Protein AF-A0A958NPP2-F1 (afdb_monomer_lite)

Structure (mmCIF, N/CA/C/O backbone):
data_AF-A0A958NPP2-F1
#
_entry.id   AF-A0A958NPP2-F1
#
loop_
_atom_site.group_PDB
_atom_site.id
_atom_site.type_symbol
_atom_site.label_atom_id
_atom_site.label_alt_id
_atom_site.label_comp_id
_atom_site.label_asym_id
_atom_site.label_entity_id
_atom_site.label_seq_id
_atom_site.pdbx_PDB_ins_code
_atom_site.Cartn_x
_atom_site.Cartn_y
_atom_site.Cartn_z
_atom_site.occupancy
_atom_site.B_iso_or_equiv
_atom_site.auth_seq_id
_atom_site.auth_comp_id
_atom_site.auth_asym_id
_atom_site.auth_atom_id
_atom_site.pdbx_PDB_model_num
ATOM 1 N N . MET A 1 1 ? -13.687 39.403 5.066 1.00 56.94 1 MET A N 1
ATOM 2 C CA . MET A 1 1 ? -12.711 38.494 5.716 1.00 56.94 1 MET A CA 1
ATOM 3 C C . MET A 1 1 ? -13.210 37.078 5.506 1.00 56.94 1 MET A C 1
ATOM 5 O O . MET A 1 1 ? -14.395 36.868 5.732 1.00 56.94 1 MET A O 1
ATOM 9 N N . SER A 1 2 ? -12.389 36.143 5.019 1.00 76.56 2 SER A N 1
ATOM 10 C CA . SER A 1 2 ? -12.868 34.765 4.857 1.00 76.56 2 SER A CA 1
ATOM 11 C C . SER A 1 2 ? -13.078 34.116 6.234 1.00 76.56 2 SER A C 1
ATOM 13 O O . SER A 1 2 ? -12.419 34.493 7.207 1.00 76.56 2 SER A O 1
ATOM 15 N N . ASN A 1 3 ? -13.966 33.121 6.331 1.00 78.44 3 ASN A N 1
ATOM 16 C CA . ASN A 1 3 ? -14.135 32.344 7.570 1.00 78.44 3 ASN A CA 1
ATOM 17 C C . ASN A 1 3 ? -12.809 31.698 8.012 1.00 78.44 3 AS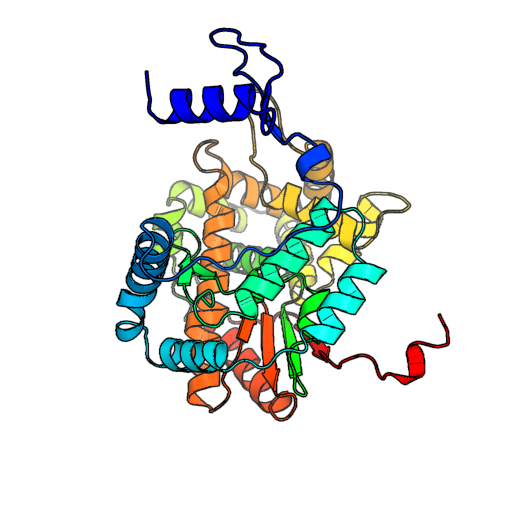N A C 1
ATOM 19 O O . ASN A 1 3 ? -12.547 31.565 9.203 1.00 78.44 3 ASN A O 1
ATOM 23 N N . ILE A 1 4 ? -11.943 31.341 7.058 1.00 82.56 4 ILE A N 1
ATOM 24 C CA . ILE A 1 4 ? -10.619 30.769 7.329 1.00 82.56 4 ILE A CA 1
ATOM 25 C C . ILE A 1 4 ? -9.723 31.795 8.034 1.00 82.56 4 ILE A C 1
ATOM 27 O O . ILE A 1 4 ? -9.106 31.460 9.042 1.00 82.56 4 ILE A O 1
ATOM 31 N N . ASP A 1 5 ? -9.710 33.050 7.578 1.00 83.56 5 ASP A N 1
ATOM 32 C CA . ASP A 1 5 ? -8.918 34.112 8.215 1.00 83.56 5 ASP A CA 1
ATOM 33 C C . ASP A 1 5 ? -9.375 34.377 9.652 1.00 83.56 5 ASP A C 1
ATOM 35 O O . ASP A 1 5 ? -8.554 34.650 10.524 1.00 83.56 5 ASP A O 1
ATOM 39 N N . GLN A 1 6 ? -10.685 34.290 9.913 1.00 88.44 6 GLN A N 1
ATOM 40 C CA . GLN A 1 6 ? -11.232 34.414 11.266 1.00 88.44 6 GLN A CA 1
ATOM 41 C C . GLN A 1 6 ? -10.736 33.289 12.179 1.00 88.44 6 GLN A C 1
ATOM 43 O O . GLN A 1 6 ? -10.284 33.570 13.289 1.00 88.44 6 GLN A O 1
ATOM 48 N N . TYR A 1 7 ? -10.765 32.037 11.711 1.00 90.00 7 TYR A N 1
ATOM 49 C CA . TYR A 1 7 ? -10.253 30.905 12.484 1.00 90.00 7 TYR A CA 1
ATOM 50 C C . TYR A 1 7 ? -8.747 30.996 12.720 1.00 90.00 7 TYR A C 1
ATOM 52 O O . TYR A 1 7 ? -8.309 30.776 13.844 1.00 90.00 7 TYR A O 1
ATOM 60 N N . ILE A 1 8 ? -7.957 31.361 11.706 1.00 89.38 8 ILE A N 1
ATOM 61 C CA . ILE A 1 8 ? -6.504 31.524 11.857 1.00 89.38 8 ILE A CA 1
ATOM 62 C C . ILE A 1 8 ? -6.201 32.598 12.903 1.00 89.38 8 ILE A C 1
ATOM 64 O O . ILE A 1 8 ? -5.478 32.317 13.854 1.00 89.38 8 ILE A O 1
ATOM 68 N N . LYS A 1 9 ? -6.824 33.779 12.797 1.00 89.56 9 LYS A N 1
ATOM 69 C CA . LYS A 1 9 ? -6.650 34.859 13.781 1.00 89.56 9 LYS A CA 1
ATOM 70 C C . LYS A 1 9 ? -7.055 34.431 15.188 1.00 89.56 9 LYS A C 1
ATOM 72 O O . LYS A 1 9 ? -6.385 34.788 16.152 1.00 89.56 9 LYS A O 1
ATOM 77 N N . TYR A 1 10 ? -8.146 33.675 15.321 1.00 93.56 10 TYR A N 1
ATOM 78 C CA . TYR A 1 10 ? -8.567 33.136 16.611 1.00 93.56 10 TYR A CA 1
ATOM 79 C C . TYR A 1 10 ? -7.519 32.172 17.181 1.00 93.56 10 TYR A C 1
ATOM 81 O O . TYR A 1 10 ? -7.116 32.339 18.327 1.00 93.56 10 TYR A O 1
ATOM 89 N N . LEU A 1 11 ? -7.038 31.215 16.382 1.00 93.06 11 LEU A N 1
ATOM 90 C CA . LEU A 1 11 ? -6.038 30.227 16.796 1.00 93.06 11 LEU A CA 1
ATOM 91 C C . LEU A 1 11 ? -4.681 30.859 17.143 1.00 93.06 11 LEU A C 1
ATOM 93 O O . LEU A 1 11 ? -4.034 30.407 18.088 1.00 93.06 11 LEU A O 1
ATOM 97 N N . GLU A 1 12 ? -4.273 31.911 16.426 1.00 91.94 12 GLU A N 1
ATOM 98 C CA . GLU A 1 12 ? -3.118 32.750 16.778 1.00 91.94 12 GLU A CA 1
ATOM 99 C C . GLU A 1 12 ? -3.352 33.471 18.112 1.00 91.94 12 GLU A C 1
ATOM 101 O O . GLU A 1 12 ? -2.502 33.426 19.001 1.00 91.94 12 GLU A O 1
ATOM 106 N N . LYS A 1 13 ? -4.532 34.086 18.290 1.00 93.06 13 LYS A N 1
ATOM 107 C CA . LYS A 1 13 ? -4.904 34.805 19.518 1.00 93.06 13 LYS A CA 1
ATOM 108 C C . LYS A 1 13 ? -4.866 33.898 20.750 1.00 93.06 13 LYS A C 1
ATOM 110 O O . LYS A 1 13 ? -4.377 34.322 21.792 1.00 93.06 13 LYS A O 1
ATOM 115 N N . VAL A 1 14 ? -5.356 32.660 20.639 1.00 93.06 14 VAL A N 1
ATOM 116 C CA . VAL A 1 14 ? -5.315 31.672 21.736 1.00 93.06 14 VAL A CA 1
ATOM 117 C C . VAL A 1 14 ? -3.994 30.891 21.802 1.00 93.06 14 VAL A C 1
ATOM 119 O O . VAL A 1 14 ? -3.866 29.955 22.587 1.00 93.06 14 VAL A O 1
ATOM 122 N N . LYS A 1 15 ? -2.992 31.269 20.994 1.00 91.69 15 LYS A N 1
ATOM 123 C CA . LYS A 1 15 ? -1.646 30.673 20.953 1.00 91.69 15 LYS A CA 1
ATOM 124 C C . LYS A 1 15 ? -1.613 29.170 20.652 1.00 91.69 15 LYS A C 1
ATOM 126 O O . LYS A 1 15 ? -0.622 28.513 20.962 1.00 91.69 15 LYS A O 1
ATOM 131 N N . ILE A 1 16 ? -2.662 28.623 20.035 1.00 90.12 16 ILE A N 1
ATOM 132 C CA . ILE A 1 16 ? -2.652 27.253 19.492 1.00 90.12 16 ILE A CA 1
ATOM 133 C C . ILE A 1 16 ? -1.799 27.220 18.221 1.00 90.12 16 ILE A C 1
ATOM 135 O O . ILE A 1 16 ? -1.061 26.265 17.979 1.00 90.12 16 ILE A O 1
ATOM 139 N N . LEU A 1 17 ? -1.885 28.281 17.418 1.00 92.06 17 LEU A N 1
ATOM 140 C CA . LEU A 1 17 ? -1.112 28.467 16.200 1.00 92.06 17 LEU A CA 1
ATOM 141 C C . LEU A 1 17 ? -0.061 29.557 16.429 1.00 92.06 17 LEU A C 1
ATOM 143 O O . LEU A 1 17 ? -0.376 30.642 16.908 1.00 92.06 17 LEU A O 1
ATOM 147 N N . LEU A 1 18 ? 1.182 29.281 16.056 1.00 91.81 18 LEU A N 1
ATOM 148 C CA . LEU A 1 18 ? 2.267 30.253 16.014 1.00 91.81 18 LEU A CA 1
ATOM 149 C C . LEU A 1 18 ? 2.539 30.595 14.554 1.00 91.81 18 LEU A C 1
ATOM 151 O O . LEU A 1 18 ? 2.660 29.700 13.719 1.00 91.81 18 LEU A O 1
ATOM 155 N N . SER A 1 19 ? 2.641 31.883 14.259 1.00 90.31 19 SER A N 1
ATOM 156 C CA . SER A 1 19 ? 2.914 32.409 12.925 1.00 90.31 19 SER A CA 1
ATOM 157 C C . SER A 1 19 ? 4.306 33.017 12.894 1.00 90.31 19 SER A C 1
ATOM 159 O O . SER A 1 19 ? 4.712 33.687 13.843 1.00 90.31 19 SER A O 1
ATOM 161 N N . ASP A 1 20 ? 5.030 32.815 11.796 1.00 90.38 20 ASP A N 1
ATOM 162 C CA . ASP A 1 20 ? 6.271 33.552 11.549 1.00 90.38 20 ASP A CA 1
ATOM 163 C C . ASP A 1 20 ? 6.014 35.031 11.220 1.00 90.38 20 ASP A C 1
ATOM 165 O O . ASP A 1 20 ? 6.943 35.830 11.225 1.00 90.38 20 ASP A O 1
ATOM 169 N N . ASN A 1 21 ? 4.753 35.392 10.950 1.00 86.69 21 ASN A N 1
ATOM 170 C CA . ASN A 1 21 ? 4.286 36.718 10.555 1.00 86.69 21 ASN A CA 1
ATOM 171 C C . ASN A 1 21 ? 4.989 37.305 9.322 1.00 86.69 21 ASN A C 1
ATOM 173 O O . ASN A 1 21 ? 4.850 38.496 9.047 1.00 86.69 21 ASN A O 1
ATOM 177 N N . ILE A 1 22 ? 5.667 36.476 8.524 1.00 88.44 22 ILE A N 1
ATOM 178 C CA . ILE A 1 22 ? 6.390 36.922 7.334 1.00 88.44 22 ILE A CA 1
ATOM 179 C C . ILE A 1 22 ? 5.523 36.659 6.106 1.00 88.44 22 ILE A C 1
ATOM 181 O O . ILE A 1 22 ? 5.341 35.520 5.679 1.00 88.44 22 ILE A O 1
ATOM 185 N N . TYR A 1 23 ? 5.029 37.733 5.496 1.00 88.69 23 TYR A N 1
ATOM 186 C CA . TYR A 1 23 ? 4.310 37.690 4.227 1.00 88.69 23 TYR A CA 1
ATOM 187 C C . TYR A 1 23 ? 5.023 38.559 3.192 1.00 88.69 23 TYR A C 1
ATOM 189 O O . TYR A 1 23 ? 5.291 39.731 3.443 1.00 88.69 23 TYR A O 1
ATOM 197 N N . GLN A 1 24 ? 5.327 37.988 2.028 1.00 89.56 24 GLN A N 1
ATOM 198 C CA . GLN A 1 24 ? 5.925 38.703 0.902 1.00 89.56 24 GLN A CA 1
ATOM 199 C C . GLN A 1 24 ? 5.150 38.362 -0.370 1.00 89.56 24 GLN A C 1
ATOM 201 O O . GLN A 1 24 ? 5.157 37.211 -0.818 1.00 89.56 24 GLN A O 1
ATOM 206 N N . VAL A 1 25 ? 4.492 39.363 -0.960 1.00 88.88 25 VAL A N 1
ATOM 207 C CA . VAL A 1 25 ? 3.676 39.204 -2.174 1.00 88.88 25 VAL A CA 1
ATOM 208 C C . VAL A 1 25 ? 4.506 38.545 -3.281 1.00 88.88 25 VAL A C 1
ATOM 210 O O . VAL A 1 25 ? 5.618 38.974 -3.579 1.00 88.88 25 VAL A O 1
ATOM 213 N N . GLY A 1 26 ? 3.986 37.455 -3.850 1.00 86.50 26 GLY A N 1
ATOM 214 C CA . GLY A 1 26 ? 4.641 36.697 -4.924 1.00 86.50 26 GLY A CA 1
ATOM 215 C C . GLY A 1 26 ? 5.853 35.850 -4.508 1.00 86.50 26 GLY A C 1
ATOM 216 O O . GLY A 1 26 ? 6.366 35.108 -5.341 1.00 86.50 26 GLY A O 1
ATOM 217 N N . LYS A 1 27 ? 6.301 35.914 -3.245 1.00 87.38 27 LYS A N 1
ATOM 218 C CA . LYS A 1 27 ? 7.498 35.198 -2.761 1.00 87.38 27 LYS A CA 1
ATOM 219 C C . LYS A 1 27 ? 7.211 34.209 -1.636 1.00 87.38 27 LYS A C 1
ATOM 221 O O . LYS A 1 27 ? 7.713 33.088 -1.673 1.00 87.38 27 LYS A O 1
ATOM 226 N N . LYS A 1 28 ? 6.439 34.611 -0.622 1.00 83.12 28 LYS A N 1
ATOM 227 C CA . LYS A 1 28 ? 6.246 33.824 0.603 1.00 83.12 28 LYS A CA 1
ATOM 228 C C . LYS A 1 28 ? 4.891 34.098 1.256 1.00 83.12 28 LYS A C 1
ATOM 230 O O . LYS A 1 28 ? 4.537 35.246 1.518 1.00 83.12 28 LYS A O 1
ATOM 235 N N . SER A 1 29 ? 4.168 33.029 1.578 1.00 86.44 29 SER A N 1
ATOM 236 C CA . SER A 1 29 ? 3.013 33.063 2.479 1.00 86.44 29 SER A CA 1
ATOM 237 C C . SER A 1 29 ? 3.459 32.986 3.943 1.00 86.44 29 SER A C 1
ATOM 239 O O . SER A 1 29 ? 4.512 32.412 4.221 1.00 86.44 29 SER A O 1
ATOM 241 N N . LYS A 1 30 ? 2.624 33.467 4.875 1.00 88.25 30 LYS A N 1
ATOM 242 C CA . LYS A 1 30 ? 2.837 33.228 6.311 1.00 88.25 30 LYS A CA 1
ATOM 243 C C . LYS A 1 30 ? 2.977 31.733 6.574 1.00 88.25 30 LYS A C 1
ATOM 245 O O . LYS A 1 30 ? 2.215 30.933 6.021 1.00 88.25 30 LYS A O 1
ATOM 250 N N . TYR A 1 31 ? 3.937 31.367 7.410 1.00 90.38 31 TYR A N 1
ATOM 251 C CA . TYR A 1 31 ? 4.077 29.999 7.883 1.00 90.38 31 TYR A CA 1
ATOM 252 C C . TYR A 1 31 ? 3.526 29.867 9.283 1.00 90.38 31 TYR A C 1
ATOM 254 O O . TYR A 1 31 ? 3.716 30.728 10.138 1.00 90.38 31 TYR A O 1
ATOM 262 N N . TYR A 1 32 ? 2.860 28.742 9.493 1.00 90.50 32 TYR A N 1
ATOM 263 C CA . TYR A 1 32 ? 2.190 28.423 10.730 1.00 90.50 32 TYR A CA 1
ATOM 264 C C . TYR A 1 32 ? 2.738 27.119 11.285 1.00 90.50 32 TYR A C 1
ATOM 266 O O . TYR A 1 32 ? 2.932 26.154 10.542 1.00 90.50 32 TYR A O 1
ATOM 274 N N . LYS A 1 33 ? 2.948 27.079 12.596 1.00 89.38 33 LYS A N 1
ATOM 275 C CA . LYS A 1 33 ? 3.213 25.850 13.341 1.00 89.38 33 LYS A CA 1
ATOM 276 C C . LYS A 1 33 ? 2.255 25.751 14.519 1.00 89.38 33 LYS A C 1
ATOM 278 O O . LYS A 1 33 ? 1.841 26.768 15.068 1.00 89.38 33 LYS A O 1
ATOM 283 N N . ILE A 1 34 ? 1.893 24.533 14.903 1.00 87.50 34 ILE A N 1
ATOM 284 C CA . ILE A 1 34 ? 1.163 24.313 16.154 1.00 87.50 34 ILE A CA 1
ATOM 285 C C . ILE A 1 34 ? 2.124 24.614 17.305 1.00 87.50 34 ILE A C 1
ATOM 287 O O . ILE A 1 34 ? 3.309 24.284 17.228 1.00 87.50 34 ILE A O 1
ATOM 291 N N . ASN A 1 35 ? 1.627 25.269 18.347 1.00 87.00 35 ASN A N 1
ATOM 292 C CA . ASN A 1 35 ? 2.398 25.477 19.559 1.00 87.00 35 ASN A CA 1
ATOM 293 C C . ASN A 1 35 ? 2.667 24.125 20.247 1.00 87.00 35 ASN A C 1
ATOM 295 O O . ASN A 1 35 ? 1.741 23.373 20.550 1.00 87.00 35 ASN A O 1
ATOM 299 N N . GLU A 1 36 ? 3.945 23.821 20.481 1.00 82.06 36 GLU A N 1
ATOM 300 C CA . GLU A 1 36 ? 4.392 22.549 21.051 1.00 82.06 36 GLU A CA 1
ATOM 301 C C . GLU A 1 36 ? 3.876 22.300 22.466 1.00 82.06 36 GLU A C 1
ATOM 303 O O . GLU A 1 36 ? 3.770 21.142 22.860 1.00 82.06 36 GLU A O 1
ATOM 308 N N . ASP A 1 37 ? 3.513 23.344 23.207 1.00 82.38 37 ASP A N 1
ATOM 309 C CA . ASP A 1 37 ? 2.949 23.199 24.552 1.00 82.38 37 ASP A CA 1
ATOM 310 C C . ASP A 1 37 ? 1.610 22.447 24.526 1.00 82.38 37 ASP A C 1
ATOM 312 O O . ASP A 1 37 ? 1.290 21.720 25.457 1.00 82.38 37 ASP A O 1
ATOM 316 N N . TYR A 1 38 ? 0.863 22.533 23.418 1.00 78.00 38 TYR A N 1
ATOM 317 C CA . TYR A 1 38 ? -0.364 21.753 23.205 1.00 78.00 38 TYR A CA 1
ATOM 318 C C . TYR A 1 38 ? -0.094 20.336 22.681 1.00 78.00 38 TYR A C 1
ATOM 320 O O . TYR A 1 38 ? -1.017 19.532 22.546 1.00 78.00 38 TYR A O 1
ATOM 328 N N . LEU A 1 39 ? 1.160 20.033 22.346 1.00 72.62 39 LEU A N 1
ATOM 329 C CA . LEU A 1 39 ? 1.609 18.712 21.911 1.00 72.62 39 LEU A CA 1
ATOM 330 C C . LEU A 1 39 ? 2.316 17.946 23.038 1.00 72.62 39 LEU A C 1
ATOM 332 O O . LEU A 1 39 ? 2.551 16.751 22.879 1.00 72.62 39 LEU A O 1
ATOM 336 N N . LYS A 1 40 ? 2.655 18.614 24.148 1.00 69.31 40 LYS A N 1
ATOM 337 C CA . LYS A 1 40 ? 3.342 18.057 25.321 1.00 69.31 40 LYS A CA 1
ATOM 338 C C . LYS A 1 40 ? 2.343 17.886 26.477 1.00 69.31 40 LYS A C 1
ATOM 340 O O . LYS A 1 40 ? 1.532 18.771 26.720 1.00 69.31 40 LYS A O 1
ATOM 345 N N . GLY A 1 41 ? 2.424 16.777 27.218 1.00 66.12 41 GLY A N 1
ATOM 346 C CA . GLY A 1 41 ? 1.691 16.576 28.480 1.00 66.12 41 GLY A CA 1
ATOM 347 C C . GLY A 1 41 ? 0.608 15.488 28.462 1.00 66.12 41 GLY A C 1
ATOM 348 O O . GLY A 1 41 ? 0.465 14.736 27.503 1.00 66.12 41 GLY A O 1
ATOM 349 N N . LEU A 1 42 ? -0.139 15.381 29.569 1.00 60.69 42 LEU A N 1
ATOM 350 C CA . LEU A 1 42 ? -1.256 14.441 29.719 1.00 60.69 42 LEU A CA 1
ATOM 351 C C . LEU A 1 42 ? -2.424 14.859 28.826 1.00 60.69 42 LEU A C 1
ATOM 353 O O . LEU A 1 42 ? -2.925 15.978 28.903 1.00 60.69 42 LEU A O 1
ATOM 357 N N . HIS A 1 43 ? -2.870 13.936 27.984 1.00 66.75 43 HIS A N 1
ATOM 358 C CA . HIS A 1 43 ? -3.951 14.190 27.047 1.00 66.75 43 HIS A CA 1
ATOM 359 C C . HIS A 1 43 ? -5.285 13.759 27.638 1.00 66.75 43 HIS A C 1
ATOM 361 O O . HIS A 1 43 ? -5.482 12.593 27.983 1.00 66.75 43 HIS A O 1
ATOM 367 N N . THR A 1 44 ? -6.213 14.706 27.707 1.00 68.56 44 THR A N 1
ATOM 368 C CA . THR A 1 44 ? -7.557 14.461 28.221 1.00 68.56 44 THR A CA 1
ATOM 369 C C . THR A 1 44 ? -8.467 14.027 27.083 1.00 68.56 44 THR A C 1
ATOM 371 O O . THR A 1 44 ? -8.700 14.773 26.130 1.00 68.56 44 THR A O 1
ATOM 374 N N . GLN A 1 45 ? -9.008 12.816 27.183 1.00 74.12 45 GLN A N 1
ATOM 375 C CA . GLN A 1 45 ? -10.132 12.414 26.353 1.00 74.12 45 GLN A CA 1
ATOM 376 C C . GLN A 1 45 ? -11.389 13.092 26.898 1.00 74.12 45 GLN A C 1
ATOM 378 O O . GLN A 1 45 ? -11.748 12.897 28.055 1.00 74.12 45 GLN A O 1
ATOM 383 N N . ILE A 1 46 ? -12.043 13.894 26.063 1.00 82.81 46 ILE A N 1
ATOM 384 C CA . ILE A 1 46 ? -13.290 14.565 26.425 1.00 82.81 46 ILE A CA 1
ATOM 385 C C . ILE A 1 46 ? -14.439 13.776 25.808 1.00 82.81 46 ILE A C 1
ATOM 387 O O . ILE A 1 46 ? -14.471 13.551 24.594 1.00 82.81 46 ILE A O 1
ATOM 391 N N . GLU A 1 47 ? -15.377 13.341 26.644 1.00 84.31 47 GLU A N 1
ATOM 392 C CA . GLU A 1 47 ? -16.631 12.780 26.164 1.00 84.31 47 GLU A CA 1
ATOM 393 C C . GLU A 1 47 ? -17.490 13.899 25.568 1.00 84.31 47 GLU A C 1
ATOM 395 O O . GLU A 1 47 ? -17.701 14.945 26.178 1.00 84.31 47 GLU A O 1
ATOM 400 N N . ILE A 1 48 ? -17.957 13.699 24.336 1.00 86.44 48 ILE A N 1
ATOM 401 C CA . ILE A 1 48 ? -18.841 14.662 23.685 1.00 86.44 48 ILE A CA 1
ATOM 402 C C . ILE A 1 48 ? -20.267 14.329 24.099 1.00 86.44 48 ILE A C 1
ATOM 404 O O . ILE A 1 48 ? -20.819 13.319 23.657 1.00 86.44 48 ILE A O 1
ATOM 408 N N . GLU A 1 49 ? -20.864 15.211 24.894 1.00 89.12 49 GLU A N 1
ATOM 409 C CA . GLU A 1 49 ? -22.231 15.042 25.369 1.00 89.12 49 GLU A CA 1
ATOM 410 C C . GLU A 1 49 ? -23.226 14.863 24.205 1.00 89.12 49 GLU A C 1
ATOM 412 O O . GLU A 1 49 ? -23.197 15.629 23.221 1.00 89.12 49 GLU A O 1
ATOM 417 N N . PRO A 1 50 ? -24.137 13.874 24.300 1.00 88.69 50 PRO A N 1
ATOM 418 C CA . PRO A 1 50 ? -25.229 13.711 23.351 1.00 88.69 50 PRO A CA 1
ATOM 419 C C . PRO A 1 50 ? -26.061 14.991 23.210 1.00 88.69 50 PRO A C 1
ATOM 421 O O . PRO A 1 50 ? -26.179 15.783 24.136 1.00 88.69 50 PRO A O 1
ATOM 424 N N . LYS A 1 51 ? -26.693 15.179 22.045 1.00 87.69 51 LYS A N 1
ATOM 425 C CA . LYS A 1 51 ? -27.577 16.325 21.725 1.00 87.69 51 LYS A CA 1
ATOM 426 C C . LYS A 1 51 ? -26.884 17.693 21.610 1.00 87.69 51 LYS A C 1
ATOM 428 O O . LYS A 1 51 ? -27.530 18.654 21.197 1.00 87.69 51 LYS A O 1
ATOM 433 N N . THR A 1 52 ? -25.580 17.796 21.863 1.00 93.88 52 THR A N 1
ATOM 434 C CA . THR A 1 52 ? -24.821 19.008 21.520 1.00 93.88 52 THR A CA 1
ATOM 435 C C . THR A 1 52 ? -24.741 19.204 20.002 1.00 93.88 52 THR A C 1
ATOM 437 O O . THR A 1 52 ? -24.751 18.250 19.218 1.00 93.88 52 THR A O 1
ATOM 440 N N . ARG A 1 53 ? -24.586 20.458 19.549 1.00 93.12 53 ARG A N 1
ATOM 441 C CA . ARG A 1 53 ? -24.405 20.770 18.116 1.00 93.12 53 ARG A CA 1
ATOM 442 C C . ARG A 1 53 ? -23.203 20.033 17.514 1.00 93.12 53 ARG A C 1
ATOM 444 O O . ARG A 1 53 ? -23.252 19.629 16.352 1.00 93.12 53 ARG A O 1
ATOM 451 N N . LEU A 1 54 ? -22.129 19.871 18.290 1.00 90.38 54 LEU A N 1
ATOM 452 C CA . LEU A 1 54 ? -20.935 19.138 17.871 1.00 90.38 54 LEU A CA 1
ATOM 453 C C . LEU A 1 54 ? -21.231 17.641 17.710 1.00 90.38 54 LEU A C 1
ATOM 455 O O . LEU A 1 54 ? -20.921 17.083 16.658 1.00 90.38 54 LEU A O 1
ATOM 459 N N . HIS A 1 55 ? -21.893 17.022 18.694 1.00 91.50 55 HIS A N 1
ATOM 460 C CA . HIS A 1 55 ? -22.315 15.622 18.622 1.00 91.50 55 HIS A CA 1
ATOM 461 C C . HIS A 1 55 ? -23.168 15.343 17.378 1.00 91.50 55 HIS A C 1
ATOM 463 O O . HIS A 1 55 ? -22.907 14.387 16.642 1.00 91.50 55 HIS A O 1
ATOM 469 N N . THR A 1 56 ? -24.162 16.196 17.108 1.00 92.56 56 THR A N 1
ATOM 470 C CA . THR A 1 56 ? -25.037 16.063 15.935 1.00 92.56 56 THR A CA 1
ATOM 471 C C . THR A 1 56 ? -24.239 16.130 14.635 1.00 92.56 56 THR A C 1
ATOM 473 O O . THR A 1 56 ? -24.339 15.218 13.817 1.00 92.56 56 THR A O 1
ATOM 476 N N . LYS A 1 57 ? -23.358 17.129 14.481 1.00 92.88 57 LYS A N 1
ATOM 477 C CA . LYS A 1 57 ? -22.509 17.267 13.285 1.00 92.88 57 LYS A CA 1
ATOM 478 C C . LYS A 1 57 ? -21.606 16.055 13.052 1.00 92.88 57 LYS A C 1
ATOM 480 O O . LYS A 1 57 ? -21.501 15.583 11.922 1.00 92.88 57 LYS A O 1
ATOM 485 N N . ILE A 1 58 ? -20.957 15.548 14.102 1.00 90.50 58 ILE A N 1
ATOM 486 C CA . ILE A 1 58 ? -20.083 14.368 14.007 1.00 90.50 58 ILE A CA 1
ATOM 487 C C . ILE A 1 58 ? -20.902 13.138 13.600 1.00 90.50 58 ILE A C 1
ATOM 489 O O . ILE A 1 58 ? -20.515 12.400 12.696 1.00 90.50 58 ILE A O 1
ATOM 493 N N . THR A 1 59 ? -22.061 12.938 14.226 1.00 90.31 59 THR A N 1
ATOM 494 C CA . THR A 1 59 ? -22.940 11.798 13.939 1.00 90.31 59 THR A CA 1
ATOM 495 C C . THR A 1 59 ? -23.465 11.833 12.502 1.00 90.31 59 THR A C 1
ATOM 497 O O . THR A 1 59 ? -23.474 10.807 11.821 1.00 90.31 59 THR A O 1
ATOM 500 N N . GLU A 1 60 ? -23.871 13.004 12.010 1.00 92.25 60 GLU A N 1
ATOM 501 C CA . GLU A 1 60 ? -24.311 13.197 10.625 1.00 92.25 60 GLU A CA 1
ATOM 502 C C . GLU A 1 60 ? -23.194 12.929 9.615 1.00 92.25 60 GLU A C 1
ATOM 504 O O . GLU A 1 60 ? -23.433 12.267 8.603 1.00 92.25 60 GLU A O 1
ATOM 509 N N . ASP A 1 61 ? -21.972 13.395 9.883 1.00 90.62 61 ASP A N 1
ATOM 510 C CA . ASP A 1 61 ? -20.813 13.129 9.027 1.00 90.62 61 ASP A CA 1
ATOM 511 C C . ASP A 1 61 ? -20.488 11.626 8.967 1.00 90.62 61 ASP A C 1
ATOM 513 O O . ASP A 1 61 ? -20.295 11.071 7.881 1.00 90.62 61 ASP A O 1
ATOM 517 N N . ILE A 1 62 ? -20.528 10.930 10.109 1.00 89.81 62 ILE A N 1
ATOM 518 C CA . ILE A 1 62 ? -20.354 9.470 10.171 1.00 89.81 62 ILE A CA 1
ATOM 519 C C . ILE A 1 62 ? -21.439 8.760 9.353 1.00 89.81 62 ILE A C 1
ATOM 521 O O . ILE A 1 62 ? -21.125 7.890 8.537 1.00 89.81 62 ILE A O 1
ATOM 525 N N . ARG A 1 63 ? -22.714 9.135 9.527 1.00 90.06 63 ARG A N 1
ATOM 526 C CA . ARG A 1 63 ? -23.834 8.556 8.763 1.00 9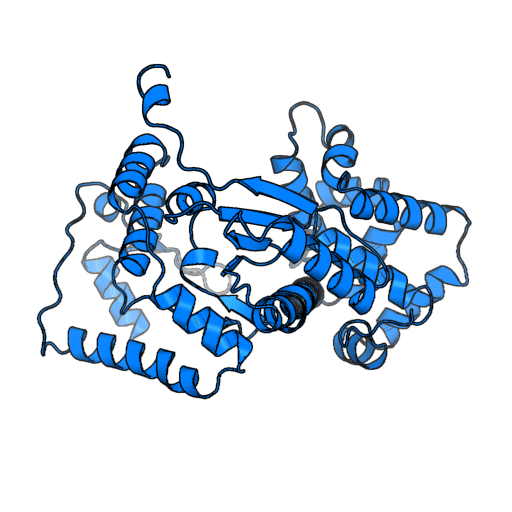0.06 63 ARG A CA 1
ATOM 527 C C . ARG A 1 63 ? -23.662 8.788 7.265 1.00 90.06 63 ARG A C 1
ATOM 529 O O . ARG A 1 63 ? -23.782 7.844 6.491 1.00 90.06 63 ARG A O 1
ATOM 536 N N . ARG A 1 64 ? -23.301 10.007 6.858 1.00 90.31 64 ARG A N 1
ATOM 537 C CA . ARG A 1 64 ? -23.065 10.370 5.453 1.00 90.31 64 ARG A CA 1
ATOM 538 C C . ARG A 1 64 ? -21.945 9.545 4.831 1.00 90.31 64 ARG A C 1
ATOM 540 O O . ARG A 1 64 ? -22.110 9.024 3.733 1.00 90.31 64 ARG A O 1
ATOM 547 N N . LYS A 1 65 ? -20.830 9.365 5.545 1.00 86.06 65 LYS A N 1
ATOM 548 C CA . LYS A 1 65 ? -19.705 8.527 5.094 1.00 86.06 65 LYS A CA 1
ATOM 549 C C . LYS A 1 65 ? -20.103 7.059 4.908 1.00 86.06 65 LYS A C 1
ATOM 551 O O . LYS A 1 65 ? -19.543 6.392 4.043 1.00 86.06 65 LYS A O 1
ATOM 556 N N . ARG A 1 66 ? -21.071 6.569 5.688 1.00 88.75 66 ARG A N 1
ATOM 557 C CA . ARG A 1 66 ? -21.568 5.182 5.655 1.00 88.75 66 ARG A CA 1
ATOM 558 C C . ARG A 1 66 ? -22.773 4.968 4.738 1.00 88.75 66 ARG A C 1
ATOM 560 O O . ARG A 1 66 ? -23.100 3.823 4.445 1.00 88.75 66 ARG A O 1
ATOM 567 N N . ALA A 1 67 ? -23.402 6.037 4.249 1.00 86.38 67 ALA A N 1
ATOM 568 C CA . ALA A 1 67 ? -24.617 5.970 3.432 1.00 86.38 67 ALA A CA 1
ATOM 569 C C . ALA A 1 67 ? -24.451 5.124 2.157 1.00 86.38 67 ALA A C 1
ATOM 571 O O . ALA A 1 67 ? -25.423 4.595 1.627 1.00 86.38 67 ALA A O 1
ATOM 572 N N . HIS A 1 68 ? -23.217 4.972 1.673 1.00 84.31 68 HIS A N 1
ATOM 573 C CA . HIS A 1 68 ? -22.907 4.215 0.462 1.00 84.31 68 HIS A CA 1
ATOM 574 C C . HIS A 1 68 ? -22.525 2.752 0.712 1.00 84.31 68 HIS A C 1
ATOM 576 O O . HIS A 1 68 ? -22.266 2.035 -0.249 1.00 84.31 68 HIS A O 1
ATOM 582 N N . TYR A 1 69 ? -22.501 2.278 1.963 1.00 89.44 69 TYR A N 1
ATOM 583 C CA . TYR A 1 69 ? -22.108 0.895 2.262 1.00 89.44 69 TYR A CA 1
ATOM 584 C C . TYR A 1 69 ? -23.067 -0.145 1.671 1.00 89.44 69 TYR A C 1
ATOM 586 O O . TYR A 1 69 ? -22.637 -1.240 1.326 1.00 89.44 69 TYR A O 1
ATOM 594 N N . SER A 1 70 ? -24.340 0.207 1.484 1.00 87.50 70 SER A N 1
ATOM 595 C CA . SER A 1 70 ? -25.324 -0.649 0.808 1.00 87.50 70 SER A CA 1
ATOM 596 C C . SER A 1 70 ? -25.046 -0.854 -0.684 1.00 87.50 70 SER A C 1
ATOM 598 O O . SER A 1 70 ? -25.607 -1.765 -1.277 1.00 87.50 70 SER A O 1
ATOM 600 N N . ARG A 1 71 ? -24.189 -0.022 -1.291 1.00 90.50 71 ARG A N 1
ATOM 601 C CA . ARG A 1 71 ? -23.824 -0.074 -2.717 1.00 90.50 71 ARG A CA 1
ATOM 602 C C . ARG A 1 71 ? -22.467 -0.737 -2.958 1.00 90.50 71 ARG A C 1
ATOM 604 O O . ARG A 1 71 ? -21.951 -0.671 -4.070 1.00 90.50 71 ARG A O 1
ATOM 611 N N . LEU A 1 72 ? -21.847 -1.291 -1.915 1.00 94.38 72 LEU A N 1
ATOM 612 C CA . LEU A 1 72 ? -20.599 -2.031 -2.057 1.00 94.38 72 LEU A CA 1
ATOM 613 C C . LEU A 1 72 ? -20.848 -3.312 -2.850 1.00 94.38 72 LEU A C 1
ATOM 615 O O . LEU A 1 72 ? -21.870 -3.971 -2.669 1.00 94.38 72 LEU A O 1
ATOM 619 N N . GLU A 1 73 ? -19.879 -3.686 -3.680 1.00 95.69 73 GLU A N 1
ATOM 620 C CA . GLU A 1 73 ? -19.879 -5.001 -4.311 1.00 95.69 73 GLU A CA 1
ATOM 621 C C . GLU A 1 73 ? -19.915 -6.118 -3.253 1.00 95.69 73 GLU A C 1
ATOM 623 O O . GLU A 1 73 ? -19.450 -5.908 -2.124 1.00 95.69 73 GLU A O 1
ATOM 628 N N . PRO A 1 74 ? -20.424 -7.319 -3.589 1.00 97.31 74 PRO A N 1
ATOM 629 C CA . PRO A 1 74 ? -20.646 -8.378 -2.607 1.00 97.31 74 PRO A CA 1
ATOM 630 C C . PRO A 1 74 ? -19.415 -8.701 -1.750 1.00 97.31 74 PRO A C 1
ATOM 632 O O . PRO A 1 74 ? -19.512 -8.724 -0.522 1.00 97.31 74 PRO A O 1
ATOM 635 N N . HIS A 1 75 ? -18.241 -8.863 -2.372 1.00 97.88 75 HIS A N 1
ATOM 636 C CA . HIS A 1 75 ? -17.008 -9.188 -1.650 1.00 97.88 75 HIS A CA 1
ATOM 637 C C . HIS A 1 75 ? -16.565 -8.053 -0.706 1.00 97.88 75 HIS A C 1
ATOM 639 O O . HIS A 1 75 ? -16.214 -8.303 0.447 1.00 97.88 75 HIS A O 1
ATOM 645 N N . LEU A 1 76 ? -16.686 -6.792 -1.142 1.00 97.69 76 LEU A N 1
ATOM 646 C CA . LEU A 1 76 ? -16.401 -5.615 -0.318 1.00 97.69 76 LEU A CA 1
ATOM 647 C C . LEU A 1 76 ? -17.366 -5.488 0.862 1.00 97.69 76 LEU A C 1
ATOM 649 O O . LEU A 1 76 ? -16.952 -5.083 1.945 1.00 97.69 76 LEU A O 1
ATOM 653 N N . SER A 1 77 ? -18.642 -5.840 0.678 1.00 96.94 77 SER A N 1
ATOM 654 C CA . SER A 1 77 ? -19.631 -5.852 1.761 1.00 96.94 77 SER A CA 1
ATOM 655 C C . SER A 1 77 ? -19.247 -6.852 2.856 1.00 96.94 77 SER A C 1
ATOM 657 O O . SER A 1 77 ? -19.339 -6.539 4.044 1.00 96.94 77 SER A O 1
ATOM 659 N N . VAL A 1 78 ? -18.762 -8.038 2.473 1.00 97.56 78 VAL A N 1
ATOM 660 C CA . VAL A 1 78 ? -18.277 -9.054 3.420 1.00 97.56 78 VAL A CA 1
ATOM 661 C C . VAL A 1 78 ? -17.040 -8.553 4.170 1.00 97.56 78 VAL A C 1
ATOM 663 O O . VAL A 1 78 ? -17.037 -8.553 5.401 1.00 97.56 78 VAL A O 1
ATOM 666 N N . MET A 1 79 ? -16.036 -8.035 3.455 1.00 97.75 79 MET A N 1
ATOM 667 C CA . MET A 1 79 ? -14.826 -7.465 4.067 1.00 97.75 79 MET A CA 1
ATOM 668 C C . MET A 1 79 ? -15.144 -6.308 5.023 1.00 97.75 79 MET A C 1
ATOM 670 O O . MET A 1 79 ? -14.576 -6.205 6.111 1.00 97.75 79 MET A O 1
ATOM 674 N N . GLN A 1 80 ? -16.078 -5.436 4.640 1.00 96.44 80 GLN A N 1
ATOM 675 C CA . GLN A 1 80 ? -16.512 -4.310 5.460 1.00 96.44 80 GLN A CA 1
ATOM 676 C C . GLN A 1 80 ? -17.149 -4.782 6.773 1.00 96.44 80 GLN A C 1
ATOM 678 O O . GLN A 1 80 ? -16.845 -4.225 7.832 1.00 96.44 80 GLN A O 1
ATOM 683 N N . LYS A 1 81 ? -18.004 -5.810 6.722 1.00 95.69 81 LYS A N 1
ATOM 684 C CA . LYS A 1 81 ? -18.639 -6.386 7.915 1.00 95.69 81 LYS A CA 1
ATOM 685 C C . LYS A 1 81 ? -17.600 -7.008 8.841 1.00 95.69 81 LYS A C 1
ATOM 687 O O . LYS A 1 81 ? -17.702 -6.830 10.053 1.00 95.69 81 LYS A O 1
ATOM 692 N N . GLU A 1 82 ? -16.599 -7.676 8.278 1.00 95.38 82 GLU A N 1
ATOM 693 C CA . GLU A 1 82 ? -15.514 -8.288 9.045 1.00 95.38 82 GLU A CA 1
ATOM 694 C C . GLU A 1 82 ? -14.653 -7.233 9.753 1.00 95.38 82 GLU A C 1
ATOM 696 O O . GLU A 1 82 ? -14.439 -7.303 10.963 1.00 95.38 82 GLU A O 1
ATOM 701 N N . LEU A 1 83 ? -14.286 -6.150 9.059 1.00 95.00 83 LEU A N 1
ATOM 702 C CA . LEU A 1 83 ? -13.576 -5.018 9.667 1.00 95.00 83 LEU A CA 1
ATOM 703 C C . LEU A 1 83 ? -14.355 -4.394 10.843 1.00 95.00 83 LEU A C 1
ATOM 705 O O . LEU A 1 83 ? -13.776 -4.003 11.863 1.00 95.00 83 LEU A O 1
ATOM 709 N N . LEU A 1 84 ? -15.683 -4.280 10.734 1.00 93.00 84 LEU A N 1
ATOM 710 C CA . LEU A 1 84 ? -16.512 -3.753 11.823 1.00 93.00 84 LEU A CA 1
ATOM 711 C C . LEU A 1 84 ? -16.570 -4.680 13.046 1.00 93.00 84 LEU A C 1
ATOM 713 O O . LEU A 1 84 ? -16.835 -4.196 14.150 1.00 93.00 84 LEU A O 1
ATOM 717 N N . LYS A 1 85 ? -16.295 -5.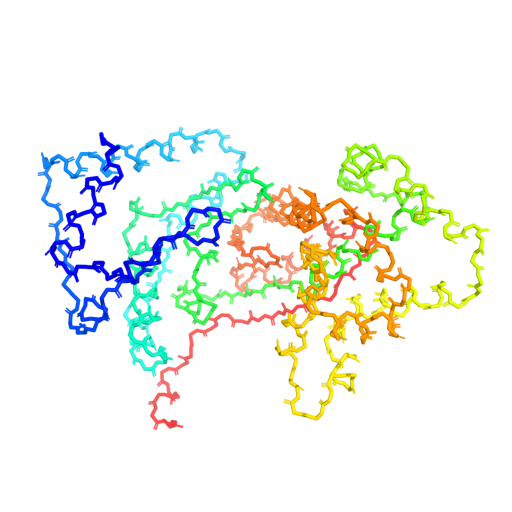975 12.868 1.00 93.75 85 LYS A N 1
ATOM 718 C CA . LYS A 1 85 ? -16.225 -6.976 13.940 1.00 93.75 85 LYS A CA 1
ATOM 719 C C . LYS A 1 85 ? -14.827 -7.150 14.525 1.00 93.75 85 LYS A C 1
ATOM 721 O O . LYS A 1 85 ? -14.732 -7.704 15.612 1.00 93.75 85 LYS A O 1
ATOM 726 N N . LEU A 1 86 ? -13.792 -6.630 13.859 1.00 93.69 86 LEU A N 1
ATOM 727 C CA . LEU A 1 86 ? -12.390 -6.763 14.258 1.00 93.69 86 LEU A CA 1
ATOM 728 C C . LEU A 1 86 ? -12.179 -6.573 15.767 1.00 93.69 86 LEU A C 1
ATOM 730 O O . LEU A 1 86 ? -12.559 -5.528 16.321 1.00 93.69 86 LEU A O 1
ATOM 734 N N . ASP A 1 87 ? -11.545 -7.569 16.382 1.00 93.25 87 ASP A N 1
ATOM 735 C CA . ASP A 1 87 ? -11.093 -7.547 17.769 1.00 93.25 87 ASP A CA 1
ATOM 736 C C . ASP A 1 87 ? -9.601 -7.178 17.832 1.00 93.25 87 ASP A C 1
ATOM 738 O O . ASP A 1 87 ? -8.801 -7.544 16.968 1.00 93.25 87 ASP A O 1
ATOM 742 N N . PHE A 1 88 ? -9.236 -6.388 18.835 1.00 94.56 88 PHE A N 1
ATOM 743 C CA . PHE A 1 88 ? -7.933 -5.739 18.930 1.00 94.56 88 PHE A CA 1
ATOM 744 C C . PHE A 1 88 ? -7.524 -5.598 20.399 1.00 94.56 88 PHE A C 1
ATOM 746 O O . PHE A 1 88 ? -8.338 -5.234 21.251 1.00 94.56 88 PHE A O 1
ATOM 753 N N . ASP A 1 89 ? -6.262 -5.877 20.714 1.00 95.25 89 ASP A N 1
ATOM 754 C CA . ASP A 1 89 ? -5.689 -5.680 22.043 1.00 95.25 89 ASP A CA 1
ATOM 755 C C . ASP A 1 89 ? -5.297 -4.211 22.253 1.00 95.25 89 ASP A C 1
ATOM 757 O O . ASP A 1 89 ? -4.157 -3.787 22.061 1.00 95.25 89 ASP A O 1
ATOM 761 N N . TYR A 1 90 ? -6.284 -3.412 22.660 1.00 94.25 90 TYR A N 1
ATOM 762 C CA . TYR A 1 90 ? -6.098 -1.990 22.948 1.00 94.25 90 TYR A CA 1
ATOM 763 C C . TYR A 1 90 ? -5.119 -1.742 24.101 1.00 94.25 90 TYR A C 1
ATOM 765 O O . TYR A 1 90 ? -4.369 -0.768 24.061 1.00 94.25 90 TYR A O 1
ATOM 773 N N . THR A 1 91 ? -5.113 -2.603 25.120 1.00 93.69 91 THR A N 1
ATOM 774 C CA . THR A 1 91 ? -4.275 -2.431 26.312 1.00 93.69 91 THR A CA 1
ATOM 775 C C . THR A 1 91 ? -2.814 -2.714 25.984 1.00 93.69 91 THR A C 1
ATOM 777 O O . THR A 1 91 ? -1.950 -1.883 26.272 1.00 93.69 91 THR A O 1
ATOM 780 N N . GLY A 1 92 ? -2.533 -3.840 25.321 1.00 94.25 92 GLY A N 1
ATOM 781 C CA . GLY A 1 92 ? -1.188 -4.177 24.858 1.00 94.25 92 GLY A CA 1
ATOM 782 C C . GLY A 1 92 ? -0.647 -3.155 23.863 1.00 94.25 92 GLY A C 1
ATOM 783 O O . GLY A 1 92 ? 0.507 -2.741 23.986 1.00 94.25 92 GLY A O 1
ATOM 784 N N . ALA A 1 93 ? -1.493 -2.664 22.953 1.00 94.31 93 ALA A N 1
ATOM 785 C CA . ALA A 1 93 ? -1.100 -1.637 21.998 1.00 94.31 93 ALA A CA 1
ATOM 786 C C . ALA A 1 93 ? -0.736 -0.307 22.674 1.00 94.31 93 ALA A C 1
ATOM 788 O O . ALA A 1 93 ? 0.278 0.299 22.330 1.00 94.31 93 ALA A O 1
ATOM 789 N N . LEU A 1 94 ? -1.521 0.145 23.659 1.00 92.81 94 LEU A N 1
ATOM 790 C CA . LEU A 1 94 ? -1.212 1.361 24.421 1.00 92.81 94 LEU A CA 1
ATOM 791 C C . LEU A 1 94 ? 0.084 1.217 25.227 1.00 92.81 94 LEU A C 1
ATOM 793 O O . LEU A 1 94 ? 0.893 2.146 25.237 1.00 92.81 94 LEU A O 1
ATOM 797 N N . LYS A 1 95 ? 0.313 0.053 25.849 1.00 94.19 95 LYS A N 1
ATOM 798 C CA . LYS A 1 95 ? 1.577 -0.254 26.535 1.00 94.19 95 LYS A CA 1
ATOM 799 C C . LYS A 1 95 ? 2.760 -0.151 25.569 1.00 94.19 95 LYS A C 1
ATOM 801 O O . LYS A 1 95 ? 3.691 0.608 25.822 1.00 94.19 95 LYS A O 1
ATOM 806 N N . TRP A 1 96 ? 2.665 -0.811 24.415 1.00 94.38 96 TRP A N 1
ATOM 807 C CA . TRP A 1 96 ? 3.710 -0.771 23.394 1.00 94.38 96 TRP A CA 1
ATOM 808 C C . TRP A 1 96 ? 3.989 0.650 22.898 1.00 94.38 96 TRP A C 1
ATOM 810 O O . TRP A 1 96 ? 5.149 1.023 22.746 1.00 94.38 96 TRP A O 1
ATOM 820 N N . ILE A 1 97 ? 2.952 1.471 22.682 1.00 92.62 97 ILE A N 1
ATOM 821 C CA . ILE A 1 97 ? 3.121 2.875 22.280 1.00 92.62 97 ILE A CA 1
ATOM 822 C C . ILE A 1 97 ? 3.926 3.650 23.322 1.00 92.62 97 ILE A C 1
ATOM 824 O O . ILE A 1 97 ? 4.828 4.395 22.947 1.00 92.62 97 ILE A O 1
ATOM 828 N N . ASN A 1 98 ? 3.600 3.493 24.606 1.00 90.38 98 ASN A N 1
ATOM 829 C CA . ASN A 1 98 ? 4.300 4.188 25.683 1.00 90.38 98 ASN A CA 1
ATOM 830 C C . ASN A 1 98 ? 5.785 3.806 25.750 1.00 90.38 98 ASN A C 1
ATOM 832 O O . ASN A 1 98 ? 6.605 4.670 26.038 1.00 90.38 98 ASN A O 1
ATOM 836 N N . GLU A 1 99 ? 6.114 2.551 25.445 1.00 91.81 99 GLU A N 1
ATOM 837 C CA . GLU A 1 99 ? 7.481 2.017 25.486 1.00 91.81 99 GLU A CA 1
ATOM 838 C C . GLU A 1 99 ? 8.292 2.325 24.210 1.00 91.81 99 GLU A C 1
ATOM 840 O O . GLU A 1 99 ? 9.500 2.527 24.279 1.00 91.81 99 GLU A O 1
ATOM 845 N N . ASN A 1 100 ? 7.652 2.384 23.033 1.00 92.12 100 ASN A N 1
ATOM 846 C CA . ASN A 1 100 ? 8.354 2.376 21.737 1.00 92.12 100 ASN A CA 1
ATOM 847 C C . ASN A 1 100 ? 8.202 3.664 20.911 1.00 92.12 100 ASN A C 1
ATOM 849 O O . ASN A 1 100 ? 8.985 3.913 19.984 1.00 92.12 100 ASN A O 1
ATOM 853 N N . ALA A 1 101 ? 7.182 4.490 21.165 1.00 88.62 101 ALA A N 1
ATOM 854 C CA . ALA A 1 101 ? 6.947 5.680 20.355 1.00 88.62 101 ALA A CA 1
ATOM 855 C C . ALA A 1 101 ? 7.966 6.784 20.673 1.00 88.62 101 ALA A C 1
ATOM 857 O O . ALA A 1 101 ? 7.977 7.370 21.750 1.00 88.62 101 ALA A O 1
ATOM 858 N N . LYS A 1 102 ? 8.801 7.122 19.685 1.00 87.50 102 LYS A N 1
ATOM 859 C CA . LYS A 1 102 ? 9.793 8.198 19.810 1.00 87.50 102 LYS A CA 1
ATOM 860 C C . LYS A 1 102 ? 9.136 9.575 19.663 1.00 87.50 102 LYS A C 1
ATOM 862 O O . LYS A 1 102 ? 8.846 9.999 18.540 1.00 87.50 102 LYS A O 1
ATOM 867 N N . GLY A 1 103 ? 8.961 10.265 20.786 1.00 85.00 103 GLY A N 1
ATOM 868 C CA . GLY A 1 103 ? 8.452 11.635 20.872 1.00 85.00 103 GLY A CA 1
ATOM 869 C C . GLY A 1 103 ? 6.923 11.738 20.926 1.00 85.00 103 GLY A C 1
ATOM 870 O O . GLY A 1 103 ? 6.201 10.947 20.311 1.00 85.00 103 GLY A O 1
ATOM 871 N N . GLU A 1 104 ? 6.438 12.768 21.623 1.00 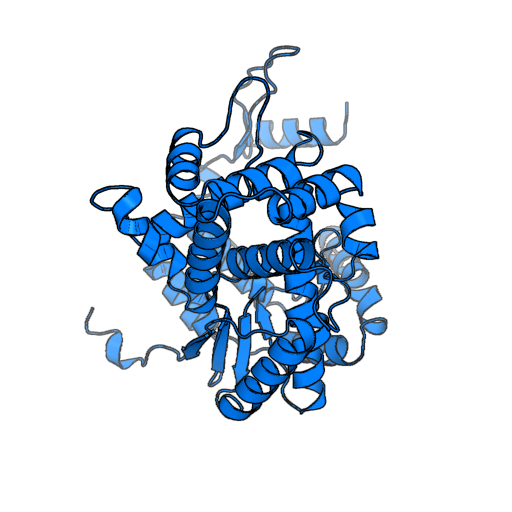82.25 104 GLU A N 1
ATOM 872 C CA . GLU A 1 104 ? 5.015 12.957 21.953 1.00 82.25 104 GLU A CA 1
ATOM 873 C C . GLU A 1 104 ? 4.104 13.048 20.720 1.00 82.25 104 GLU A C 1
ATOM 875 O O . GLU A 1 104 ? 3.032 12.452 20.680 1.00 82.25 104 GLU A O 1
ATOM 880 N N . VAL A 1 105 ? 4.555 13.691 19.638 1.00 82.75 105 VAL A N 1
ATOM 881 C CA . VAL A 1 105 ? 3.746 13.837 18.413 1.00 82.75 105 VAL A CA 1
ATOM 882 C C . VAL A 1 105 ? 3.444 12.484 17.755 1.00 82.75 105 VAL A C 1
ATOM 884 O O . VAL A 1 105 ? 2.319 12.233 17.314 1.00 82.75 105 VAL A O 1
ATOM 887 N N . LYS A 1 106 ? 4.434 11.584 17.684 1.00 87.00 106 LYS A N 1
ATOM 888 C CA . LYS A 1 106 ? 4.232 10.242 17.109 1.00 87.00 106 LYS A CA 1
ATOM 889 C C . LYS A 1 106 ? 3.372 9.388 18.025 1.00 87.00 106 LYS A C 1
ATOM 891 O O . LYS A 1 106 ? 2.454 8.727 17.543 1.00 87.00 106 LYS A O 1
ATOM 896 N N . LYS A 1 107 ? 3.646 9.453 19.328 1.00 89.25 107 LYS A N 1
ATOM 897 C CA . LYS A 1 107 ? 2.855 8.798 20.369 1.00 89.25 107 LYS A CA 1
ATOM 898 C C . LYS A 1 107 ? 1.375 9.166 20.239 1.00 89.25 107 LYS A C 1
ATOM 900 O O . LYS A 1 107 ? 0.529 8.282 20.133 1.00 89.25 107 LYS A O 1
ATOM 905 N N . MET A 1 108 ? 1.084 10.457 20.102 1.00 86.06 108 MET A N 1
ATOM 906 C CA . MET A 1 108 ? -0.262 10.985 19.894 1.00 86.06 108 MET A CA 1
ATOM 907 C C . MET A 1 108 ? -0.918 10.458 18.613 1.00 86.06 108 MET A C 1
ATOM 909 O O . MET A 1 108 ? -2.054 9.990 18.636 1.00 86.06 108 MET A O 1
ATOM 913 N N . SER A 1 109 ? -0.200 10.477 17.488 1.00 88.75 109 SER A N 1
ATOM 914 C CA . SER A 1 109 ? -0.710 9.938 16.219 1.00 88.75 109 SER A CA 1
ATOM 915 C C . SER A 1 109 ? -1.136 8.465 16.339 1.00 88.75 109 SER A C 1
ATOM 917 O O . SER A 1 109 ? -2.198 8.064 15.847 1.00 88.75 109 SER A O 1
ATOM 919 N N . TYR A 1 110 ? -0.345 7.661 17.053 1.00 92.62 110 TYR A N 1
ATOM 920 C CA . TYR A 1 110 ? -0.637 6.247 17.282 1.00 92.62 110 TYR A CA 1
ATOM 921 C C . TYR A 1 110 ? -1.831 6.046 18.220 1.00 92.62 110 TYR A C 1
ATOM 923 O O . TYR A 1 110 ? -2.722 5.256 17.898 1.00 92.62 110 TYR A O 1
ATOM 931 N N . ILE A 1 111 ? -1.899 6.799 19.324 1.00 91.00 111 ILE A N 1
ATOM 932 C CA . ILE A 1 111 ? -3.039 6.770 20.251 1.00 91.00 111 ILE A CA 1
ATOM 933 C C . ILE A 1 111 ? -4.329 7.140 19.513 1.00 91.00 111 ILE A C 1
ATOM 935 O O . ILE A 1 111 ? -5.305 6.397 19.591 1.00 91.00 111 ILE A O 1
ATOM 939 N N . ASN A 1 112 ? -4.327 8.219 18.726 1.00 90.25 112 ASN A N 1
ATOM 940 C CA . ASN A 1 112 ? -5.492 8.646 17.947 1.00 90.25 112 ASN A CA 1
ATOM 941 C C . ASN A 1 112 ? -5.961 7.570 16.962 1.00 90.25 112 ASN A C 1
ATOM 943 O O . ASN A 1 112 ? -7.161 7.322 16.837 1.00 90.25 112 ASN A O 1
ATOM 947 N N . SER A 1 113 ? -5.023 6.896 16.293 1.00 93.12 113 SER A N 1
ATOM 948 C CA . SER A 1 113 ? -5.338 5.810 15.358 1.00 93.12 113 SER A CA 1
ATOM 949 C C . SER A 1 113 ? -6.019 4.632 16.065 1.00 93.12 113 SER A C 1
ATOM 951 O O . SER A 1 113 ? -7.009 4.095 15.565 1.00 93.12 113 SER A O 1
ATOM 953 N N . ILE A 1 114 ? -5.537 4.269 17.257 1.00 93.88 114 ILE A N 1
ATOM 954 C CA . ILE A 1 114 ? -6.102 3.183 18.065 1.00 93.88 114 ILE A CA 1
ATOM 955 C C . ILE A 1 114 ? -7.454 3.565 18.667 1.00 93.88 114 ILE A C 1
ATOM 957 O O . ILE A 1 114 ? -8.374 2.751 18.634 1.00 93.88 114 ILE A O 1
ATOM 961 N N . GLN A 1 115 ? -7.629 4.794 19.154 1.00 91.12 115 GLN A N 1
ATOM 962 C CA . GLN A 1 115 ? -8.918 5.252 19.681 1.00 91.12 115 GLN A CA 1
ATOM 963 C C . GLN A 1 115 ? -9.990 5.311 18.585 1.00 91.12 115 GLN A C 1
ATOM 965 O O . GLN A 1 115 ? -11.114 4.851 18.792 1.00 91.12 115 GLN A O 1
ATOM 970 N N . ALA A 1 116 ? -9.630 5.774 17.383 1.00 91.38 116 ALA A N 1
ATOM 971 C CA . ALA A 1 116 ? -10.523 5.740 16.227 1.00 91.38 116 ALA A CA 1
ATOM 972 C C . ALA A 1 116 ? -10.894 4.306 15.805 1.00 91.38 116 ALA A C 1
ATOM 974 O O . ALA A 1 116 ? -11.977 4.081 15.270 1.00 91.38 116 ALA A O 1
ATOM 975 N N . LEU A 1 117 ? -10.011 3.328 16.034 1.00 94.31 117 LEU A N 1
ATOM 976 C CA . LEU A 1 117 ? -10.316 1.912 15.822 1.00 94.31 117 LEU A CA 1
ATOM 977 C C . LEU A 1 117 ? -11.183 1.327 16.955 1.00 94.31 117 LEU A C 1
ATOM 979 O O . LEU A 1 117 ? -12.031 0.468 16.691 1.00 94.31 117 LEU A O 1
ATOM 983 N N . LYS A 1 118 ? -10.976 1.772 18.202 1.00 93.56 118 LYS A N 1
ATOM 984 C CA . LYS A 1 118 ? -11.707 1.337 19.406 1.00 93.56 118 LYS A CA 1
ATOM 985 C C . LYS A 1 118 ? -13.182 1.675 19.322 1.00 93.56 118 LYS A C 1
ATOM 987 O O . LYS A 1 118 ? -14.035 0.810 19.518 1.00 93.56 118 LYS A O 1
ATOM 992 N N . ASP A 1 119 ? -13.487 2.914 18.975 1.00 90.44 119 ASP A N 1
ATOM 993 C CA . ASP A 1 119 ? -14.861 3.330 18.767 1.00 90.44 119 ASP A CA 1
ATOM 994 C C . ASP A 1 119 ? -15.360 2.850 17.396 1.00 90.44 119 ASP A C 1
ATOM 996 O O . ASP A 1 119 ? -15.000 3.368 16.334 1.00 90.44 119 ASP A O 1
ATOM 1000 N N . LYS A 1 120 ? -16.259 1.861 17.417 1.00 90.88 120 LYS A N 1
ATOM 1001 C CA . LYS A 1 120 ? -16.851 1.269 16.210 1.00 90.88 120 LYS A CA 1
ATOM 1002 C C . LYS A 1 120 ? -17.555 2.293 15.313 1.00 90.88 120 LYS A C 1
ATOM 1004 O O . LYS A 1 120 ? -17.760 2.000 14.136 1.00 90.88 120 LYS A O 1
ATOM 1009 N N . ARG A 1 121 ? -17.922 3.482 15.806 1.00 88.56 121 ARG A N 1
ATOM 1010 C CA . ARG A 1 121 ? -18.517 4.574 15.010 1.00 88.56 121 ARG A CA 1
ATOM 1011 C C . ARG A 1 121 ? -17.489 5.273 14.116 1.00 88.56 121 ARG A C 1
ATOM 1013 O O . ARG A 1 121 ? -17.851 5.721 13.031 1.00 88.56 121 ARG A O 1
ATOM 1020 N N . PHE A 1 122 ? -16.218 5.299 14.519 1.00 91.12 122 PHE A N 1
ATOM 1021 C CA . PHE A 1 122 ? -15.113 5.876 13.745 1.00 91.12 122 PHE A CA 1
ATOM 1022 C C . PHE A 1 122 ? -14.413 4.866 12.828 1.00 91.12 122 PHE A C 1
ATOM 1024 O O . PHE A 1 122 ? -13.570 5.251 12.013 1.00 91.12 122 PHE A O 1
ATOM 1031 N N . ARG A 1 123 ? -14.809 3.586 12.878 1.00 93.44 123 ARG A N 1
ATOM 1032 C CA . ARG A 1 123 ? -14.387 2.602 11.877 1.00 93.44 123 ARG A CA 1
ATOM 1033 C C . ARG A 1 123 ? -14.922 2.968 10.492 1.00 93.44 123 ARG A C 1
ATOM 1035 O O . ARG A 1 123 ? -16.124 3.216 10.331 1.00 93.44 123 ARG A O 1
ATOM 1042 N N . TYR A 1 124 ? -14.048 2.986 9.492 1.00 93.50 124 TYR A N 1
ATOM 1043 C CA . TYR A 1 124 ? -14.388 3.359 8.122 1.00 93.50 124 TYR A CA 1
ATOM 1044 C C . TYR A 1 124 ? -13.822 2.371 7.095 1.00 93.50 124 TYR A C 1
ATOM 1046 O O . TYR A 1 124 ? -12.817 1.706 7.330 1.00 93.50 124 TYR A O 1
ATOM 1054 N N . PHE A 1 125 ? -14.507 2.285 5.957 1.00 95.12 125 PHE A N 1
ATOM 1055 C CA . PHE A 1 125 ? -14.188 1.407 4.840 1.00 95.12 125 PHE A CA 1
ATOM 1056 C C . PHE A 1 125 ? -14.505 2.164 3.553 1.00 95.12 125 PHE A C 1
ATOM 1058 O O . PHE A 1 125 ? -15.673 2.360 3.215 1.00 95.12 125 PHE A O 1
ATOM 1065 N N . LYS A 1 126 ? -13.485 2.693 2.876 1.00 93.25 126 LYS A N 1
ATOM 1066 C CA . LYS A 1 126 ? -13.696 3.611 1.752 1.00 93.25 126 LYS A CA 1
ATOM 1067 C C . LYS A 1 126 ? -12.649 3.414 0.670 1.00 93.25 126 LYS A C 1
ATOM 1069 O O . LYS A 1 126 ? -11.467 3.364 0.957 1.00 93.25 126 LYS A O 1
ATOM 1074 N N . ARG A 1 127 ? -13.069 3.422 -0.594 1.00 93.50 127 ARG A N 1
ATOM 1075 C CA . ARG A 1 127 ? -12.142 3.485 -1.731 1.00 93.50 127 ARG A CA 1
ATOM 1076 C C . ARG A 1 127 ? -11.677 4.920 -1.954 1.00 93.50 127 ARG A C 1
ATOM 1078 O O . ARG A 1 127 ? -12.480 5.857 -2.000 1.00 93.50 127 ARG A O 1
ATOM 1085 N N . ASN A 1 128 ? -10.377 5.102 -2.113 1.00 94.31 128 ASN A N 1
ATOM 1086 C CA . ASN A 1 128 ? -9.793 6.388 -2.431 1.00 94.31 128 ASN A CA 1
ATOM 1087 C C . ASN A 1 128 ? -10.197 6.825 -3.845 1.00 94.31 128 ASN A C 1
ATOM 1089 O O . ASN A 1 128 ? -10.043 6.082 -4.811 1.00 94.31 128 ASN A O 1
ATOM 1093 N N . ASN A 1 129 ? -10.660 8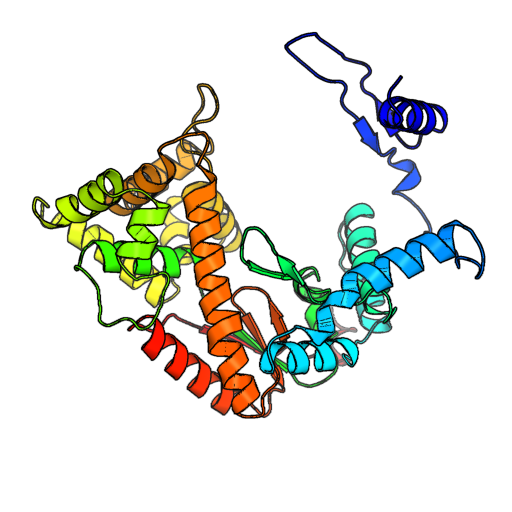.060 -4.023 1.00 94.00 129 ASN A N 1
ATOM 1094 C CA . ASN A 1 129 ? -11.141 8.492 -5.339 1.00 94.00 129 ASN A CA 1
ATOM 1095 C C . ASN A 1 129 ? -10.028 8.576 -6.397 1.00 94.00 129 ASN A C 1
ATOM 1097 O O . ASN A 1 129 ? -10.306 8.390 -7.583 1.00 94.00 129 ASN A O 1
ATOM 1101 N N . LYS A 1 130 ? -8.784 8.857 -5.983 1.00 93.81 130 LYS A N 1
ATOM 1102 C CA . LYS A 1 130 ? -7.657 9.081 -6.894 1.00 93.81 130 LYS A CA 1
ATOM 1103 C C . LYS A 1 130 ? -6.969 7.780 -7.267 1.00 93.81 130 LYS A C 1
ATOM 1105 O O . LYS A 1 130 ? -6.905 7.472 -8.454 1.00 93.81 130 LYS A O 1
ATOM 1110 N N . ASN A 1 131 ? -6.476 7.038 -6.280 1.00 94.25 131 ASN A N 1
ATOM 1111 C CA . ASN A 1 131 ? -5.677 5.832 -6.504 1.00 94.25 131 ASN A CA 1
ATOM 1112 C C . ASN A 1 131 ? -6.459 4.525 -6.320 1.00 94.25 131 ASN A C 1
ATOM 1114 O O . ASN A 1 131 ? -5.900 3.459 -6.522 1.00 94.25 131 ASN A O 1
ATOM 1118 N N . LYS A 1 132 ? -7.748 4.614 -5.965 1.00 95.69 132 LYS A N 1
ATOM 1119 C CA . LYS A 1 132 ? -8.670 3.485 -5.790 1.00 95.69 132 LYS A CA 1
ATOM 1120 C C . LYS A 1 132 ? -8.335 2.529 -4.650 1.00 95.69 132 LYS A C 1
ATOM 1122 O O . LYS A 1 132 ? -9.190 1.710 -4.341 1.00 95.69 132 LYS A O 1
ATOM 1127 N N . ARG A 1 133 ? -7.218 2.704 -3.935 1.00 95.44 133 ARG A N 1
ATOM 1128 C CA . ARG A 1 133 ? -6.873 1.899 -2.755 1.00 95.44 133 ARG A CA 1
ATOM 1129 C C . ARG A 1 133 ? -8.010 1.881 -1.736 1.00 95.44 133 ARG A C 1
ATOM 1131 O O . ARG A 1 133 ? -8.767 2.845 -1.607 1.00 95.44 133 ARG A O 1
ATOM 1138 N N . LEU A 1 134 ? -8.140 0.761 -1.036 1.00 95.81 134 LEU A N 1
ATOM 1139 C CA . LEU A 1 134 ? -9.093 0.626 0.054 1.00 95.81 134 LEU A CA 1
ATOM 1140 C C . LEU A 1 134 ? -8.496 1.247 1.324 1.00 95.81 134 LEU A C 1
ATOM 1142 O O . LEU A 1 134 ? -7.555 0.708 1.893 1.00 95.81 134 LEU A O 1
ATOM 1146 N N . ASP A 1 135 ? -9.050 2.376 1.752 1.00 95.00 135 ASP A N 1
ATOM 1147 C CA . ASP A 1 135 ? -8.677 3.088 2.969 1.00 95.00 135 ASP A CA 1
ATOM 1148 C C . ASP A 1 135 ? -9.536 2.572 4.142 1.00 95.00 135 ASP A C 1
ATOM 1150 O O . ASP A 1 135 ? -10.775 2.613 4.102 1.00 95.00 135 ASP A O 1
ATOM 1154 N N . THR A 1 136 ? -8.875 2.104 5.204 1.00 95.56 136 THR A N 1
ATOM 1155 C CA . THR A 1 136 ? -9.493 1.647 6.458 1.00 95.56 136 THR A CA 1
ATOM 1156 C C . THR A 1 136 ? -8.677 2.110 7.667 1.00 95.56 136 THR A C 1
ATOM 1158 O O . THR A 1 136 ? -7.556 2.609 7.552 1.00 95.56 136 THR A O 1
ATOM 1161 N N . ASN A 1 137 ? -9.193 1.907 8.878 1.00 95.50 137 ASN A N 1
ATOM 1162 C CA . ASN A 1 137 ? -8.405 2.141 10.093 1.00 95.50 137 ASN A CA 1
ATOM 1163 C C . ASN A 1 137 ? -7.120 1.290 10.142 1.00 95.50 137 ASN A C 1
ATOM 1165 O O . ASN A 1 137 ? -6.157 1.711 10.772 1.00 95.50 137 ASN A O 1
ATOM 1169 N N . ILE A 1 138 ? -7.088 0.137 9.463 1.00 94.75 138 ILE A N 1
ATOM 1170 C CA . ILE A 1 138 ? -5.938 -0.779 9.445 1.00 94.75 138 ILE A CA 1
ATOM 1171 C C . ILE A 1 138 ? -4.883 -0.345 8.428 1.00 94.75 138 ILE A C 1
ATOM 1173 O O . ILE A 1 138 ? -3.692 -0.492 8.695 1.00 94.75 138 ILE A O 1
ATOM 1177 N N . THR A 1 139 ? -5.283 0.264 7.307 1.00 92.19 139 THR A N 1
ATOM 1178 C CA . THR A 1 139 ? -4.313 0.799 6.337 1.00 92.19 139 THR A CA 1
ATOM 1179 C C . THR A 1 139 ? -3.510 1.965 6.902 1.00 92.19 139 THR A C 1
ATOM 1181 O O . THR A 1 139 ? -2.341 2.119 6.568 1.00 92.19 139 THR A O 1
ATOM 1184 N N . ASN A 1 140 ? -4.111 2.758 7.794 1.00 86.12 140 ASN A N 1
ATOM 1185 C CA . ASN A 1 140 ? -3.440 3.887 8.447 1.00 86.12 140 ASN A CA 1
ATOM 1186 C C . ASN A 1 140 ? -2.734 3.507 9.756 1.00 86.12 140 ASN A C 1
ATOM 1188 O O . ASN A 1 140 ? -2.063 4.349 10.355 1.00 86.12 140 ASN A O 1
ATOM 1192 N N . LEU A 1 141 ? -2.890 2.267 10.220 1.00 92.88 141 LEU A N 1
ATOM 1193 C CA . LEU A 1 141 ? -2.272 1.806 11.451 1.00 92.88 141 LEU A CA 1
ATOM 1194 C C . LEU A 1 141 ? -0.766 1.592 11.233 1.00 92.88 141 LEU A C 1
ATOM 1196 O O . LEU A 1 141 ? -0.344 0.991 10.240 1.00 92.88 141 LEU A O 1
ATOM 1200 N N . LYS A 1 142 ? 0.057 2.057 12.180 1.00 92.06 142 LYS A N 1
ATOM 1201 C CA . LYS A 1 142 ? 1.503 1.784 12.184 1.00 92.06 142 LYS A CA 1
ATOM 1202 C C . LYS A 1 142 ? 1.726 0.267 12.115 1.00 92.06 142 LYS A C 1
ATOM 1204 O O . LYS A 1 142 ? 1.055 -0.471 12.826 1.00 92.06 142 LYS A O 1
ATOM 1209 N N . GLY A 1 143 ? 2.646 -0.190 11.262 1.00 90.75 143 GLY A N 1
ATOM 1210 C CA . GLY A 1 143 ? 2.842 -1.620 10.974 1.00 90.75 143 GLY A CA 1
ATOM 1211 C C . GLY A 1 143 ? 2.985 -2.490 12.226 1.00 90.75 143 GLY A C 1
ATOM 1212 O O . GLY A 1 143 ? 2.286 -3.482 12.368 1.00 90.75 143 GLY A O 1
ATOM 1213 N N . GLU A 1 144 ? 3.791 -2.040 13.178 1.00 91.62 144 GLU A N 1
ATOM 1214 C CA . GLU A 1 144 ? 4.077 -2.691 14.455 1.00 91.62 144 GLU A CA 1
ATOM 1215 C C . GLU A 1 144 ? 2.837 -2.777 15.353 1.00 91.62 144 GLU A C 1
ATOM 1217 O O . GLU A 1 144 ? 2.757 -3.658 16.194 1.00 91.62 144 GLU A O 1
ATOM 1222 N N . LEU A 1 145 ? 1.839 -1.909 15.173 1.00 93.62 145 LEU A N 1
ATOM 1223 C CA . LEU A 1 145 ? 0.586 -1.980 15.927 1.00 93.62 145 LEU A CA 1
ATOM 1224 C C . LEU A 1 145 ? -0.387 -3.022 15.355 1.00 93.62 145 LEU A C 1
ATOM 1226 O O . LEU A 1 145 ? -1.365 -3.361 16.017 1.00 93.62 145 LEU A O 1
ATOM 1230 N N . LYS A 1 146 ? -0.145 -3.549 14.148 1.00 93.25 146 LYS A N 1
ATOM 1231 C CA . LYS A 1 146 ? -0.995 -4.590 13.547 1.00 93.25 146 LYS A CA 1
ATOM 1232 C C . LYS A 1 146 ? -0.884 -5.928 14.285 1.00 93.25 146 LYS A C 1
ATOM 1234 O O . LYS A 1 146 ? -1.840 -6.691 14.246 1.00 93.25 146 LYS A O 1
ATOM 1239 N N . GLN A 1 147 ? 0.213 -6.170 15.013 1.00 92.56 147 GLN A N 1
ATOM 1240 C CA . GLN A 1 147 ? 0.392 -7.364 15.860 1.00 92.56 147 GLN A CA 1
ATOM 1241 C C . GLN A 1 147 ? -0.657 -7.474 16.984 1.00 92.56 147 GLN A C 1
ATOM 1243 O O . GLN A 1 147 ? -0.856 -8.539 17.555 1.00 92.56 147 GLN A O 1
ATOM 1248 N N . PHE A 1 148 ? -1.335 -6.369 17.317 1.00 94.44 148 PHE A N 1
ATOM 1249 C CA . PHE A 1 148 ? -2.393 -6.343 18.330 1.00 94.44 148 PHE A CA 1
ATOM 1250 C C . PHE A 1 148 ? -3.778 -6.669 17.758 1.00 94.44 148 PHE A C 1
ATOM 1252 O O . PHE A 1 148 ? -4.759 -6.659 18.499 1.00 94.44 148 PHE A O 1
ATOM 1259 N N . ILE A 1 149 ? -3.898 -6.967 16.459 1.00 94.25 149 ILE A N 1
ATOM 1260 C CA . ILE A 1 149 ? -5.106 -7.600 15.919 1.00 94.25 149 ILE A CA 1
ATOM 1261 C C . ILE A 1 149 ? -5.201 -8.995 16.541 1.00 94.25 149 ILE A C 1
ATOM 1263 O O . ILE A 1 149 ? -4.302 -9.815 16.372 1.00 94.25 149 ILE A O 1
ATOM 1267 N N . LYS A 1 150 ? -6.272 -9.263 17.291 1.00 92.81 150 LYS A N 1
ATOM 1268 C CA . LYS A 1 150 ? -6.388 -10.527 18.022 1.00 92.81 150 LYS A CA 1
ATOM 1269 C C . LYS A 1 150 ? -6.703 -11.685 17.090 1.00 92.81 150 LYS A C 1
ATOM 1271 O O . LYS A 1 150 ? -7.522 -11.549 16.188 1.00 92.81 150 LYS A O 1
ATOM 1276 N N . GLY A 1 151 ? -6.131 -12.843 17.408 1.00 89.81 151 GLY A N 1
ATOM 1277 C CA . GLY A 1 151 ? -6.242 -14.079 16.637 1.00 89.81 151 GLY A CA 1
ATOM 1278 C C . GLY A 1 151 ? -4.938 -14.400 15.912 1.00 89.81 151 GLY A C 1
ATOM 1279 O O . GLY A 1 151 ? -4.087 -13.532 15.730 1.00 89.81 151 GLY A O 1
ATOM 1280 N N . ASP A 1 152 ? -4.783 -15.653 15.499 1.00 92.12 152 ASP A N 1
ATOM 1281 C CA . ASP A 1 152 ? -3.612 -16.083 14.740 1.00 92.12 152 ASP A CA 1
ATOM 1282 C C . ASP A 1 152 ? -3.767 -15.692 13.267 1.00 92.12 152 ASP A C 1
ATOM 1284 O O . ASP A 1 152 ? -4.618 -16.230 12.548 1.00 92.12 152 ASP A O 1
ATOM 1288 N N . HIS A 1 153 ? -2.957 -14.726 12.842 1.00 94.81 153 HIS A N 1
ATOM 1289 C CA . HIS A 1 153 ? -2.999 -14.154 11.507 1.00 94.81 153 HIS A CA 1
ATOM 1290 C C . HIS A 1 153 ? -1.642 -14.238 10.819 1.00 94.81 153 HIS A C 1
ATOM 1292 O O . HIS A 1 153 ? -0.585 -14.086 11.436 1.00 94.81 153 HIS A O 1
ATOM 1298 N N . THR A 1 154 ? -1.697 -14.404 9.504 1.00 95.44 154 THR A N 1
ATOM 1299 C CA . THR A 1 154 ? -0.551 -14.328 8.606 1.00 95.44 154 THR A CA 1
ATOM 1300 C C . THR A 1 154 ? -0.747 -13.168 7.637 1.00 95.44 154 THR A C 1
ATOM 1302 O O . THR A 1 154 ? -1.852 -12.952 7.132 1.00 95.44 154 THR A O 1
ATOM 1305 N N . VAL A 1 155 ? 0.324 -12.420 7.387 1.00 96.38 155 VAL A N 1
ATOM 1306 C CA . VAL A 1 155 ? 0.414 -11.407 6.336 1.00 96.38 155 VAL A CA 1
ATOM 1307 C C . VAL A 1 155 ? 1.112 -12.019 5.135 1.00 96.38 155 VAL A C 1
ATOM 1309 O O . VAL A 1 155 ? 2.185 -12.600 5.277 1.00 96.38 155 VAL A O 1
ATOM 1312 N N . ILE A 1 156 ? 0.512 -11.866 3.962 1.00 96.56 156 ILE A N 1
ATOM 1313 C CA . ILE A 1 156 ? 1.137 -12.161 2.674 1.00 96.56 156 ILE A CA 1
ATOM 1314 C C . ILE A 1 156 ? 1.321 -10.816 1.973 1.00 96.56 156 ILE A C 1
ATOM 1316 O O . ILE A 1 156 ? 0.334 -10.151 1.652 1.00 96.56 156 ILE A O 1
ATOM 1320 N N . ASP A 1 157 ? 2.571 -10.401 1.796 1.00 94.81 157 ASP A N 1
ATOM 1321 C CA . ASP A 1 157 ? 2.987 -9.119 1.218 1.00 94.81 157 ASP A CA 1
ATOM 1322 C C . ASP A 1 157 ? 3.776 -9.363 -0.070 1.00 94.81 157 ASP A C 1
ATOM 1324 O O . ASP A 1 157 ? 4.587 -10.288 -0.137 1.00 94.81 157 ASP A O 1
ATOM 1328 N N . VAL A 1 158 ? 3.553 -8.553 -1.102 1.00 93.44 158 VAL A N 1
ATOM 1329 C CA . VAL A 1 158 ? 4.357 -8.634 -2.328 1.00 93.44 158 VAL A CA 1
ATOM 1330 C C . VAL A 1 158 ? 5.664 -7.871 -2.132 1.00 93.44 158 VAL A C 1
ATOM 1332 O O . VAL A 1 158 ? 5.679 -6.659 -1.902 1.00 93.44 158 VAL A O 1
ATOM 1335 N N . CYS A 1 159 ? 6.790 -8.567 -2.289 1.00 91.31 159 CYS A N 1
ATOM 1336 C CA . CYS A 1 159 ? 8.100 -7.931 -2.301 1.00 91.31 159 CYS A CA 1
ATOM 1337 C C . CYS A 1 159 ? 8.148 -6.888 -3.421 1.00 91.31 159 CYS A C 1
ATOM 1339 O O . CYS A 1 159 ? 7.651 -7.140 -4.507 1.00 91.31 159 CYS A O 1
ATOM 1341 N N . ASN A 1 160 ? 8.720 -5.709 -3.139 1.00 90.69 160 ASN A N 1
ATOM 1342 C CA . ASN A 1 160 ? 8.946 -4.619 -4.103 1.00 90.69 160 ASN A CA 1
ATOM 1343 C C . ASN A 1 160 ? 7.779 -4.315 -5.085 1.00 90.69 160 ASN A C 1
ATOM 1345 O O . ASN A 1 160 ? 8.021 -3.850 -6.196 1.00 90.69 160 ASN A O 1
ATOM 1349 N N . SER A 1 161 ? 6.527 -4.459 -4.628 1.00 93.62 161 SER A N 1
ATOM 1350 C CA . SER A 1 161 ? 5.296 -4.377 -5.437 1.00 93.62 161 SER A CA 1
ATOM 1351 C C . SER A 1 161 ? 5.261 -3.246 -6.472 1.00 93.62 161 SER A C 1
ATOM 1353 O O . SER A 1 161 ? 5.003 -3.474 -7.650 1.00 93.62 161 SER A O 1
ATOM 1355 N N . GLN A 1 162 ? 5.569 -2.010 -6.073 1.00 94.75 162 GLN A N 1
ATOM 1356 C CA . GLN A 1 162 ? 5.519 -0.860 -6.982 1.00 94.75 162 GLN A CA 1
ATOM 1357 C C . GLN A 1 162 ? 6.566 -0.935 -8.123 1.00 94.75 162 GLN A C 1
ATOM 1359 O O . GLN A 1 162 ? 6.174 -0.794 -9.284 1.00 94.75 162 GLN A O 1
ATOM 1364 N N . PRO A 1 163 ? 7.869 -1.168 -7.851 1.00 96.44 163 PRO A N 1
ATOM 1365 C CA . PRO A 1 163 ? 8.845 -1.515 -8.887 1.00 96.44 163 PRO A CA 1
ATOM 1366 C C . PRO A 1 163 ? 8.462 -2.720 -9.758 1.00 96.44 163 PRO A C 1
ATOM 1368 O O . PRO A 1 163 ? 8.628 -2.651 -10.973 1.00 96.44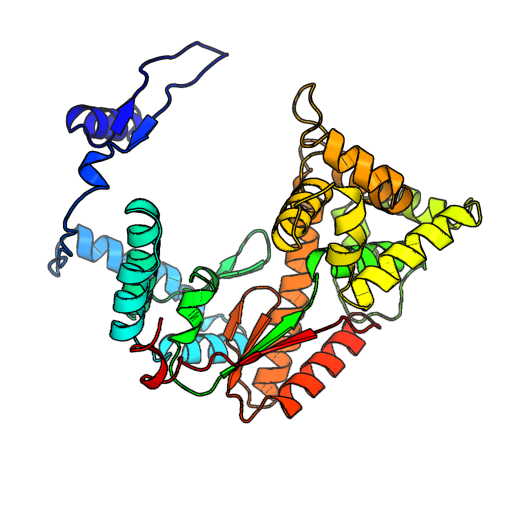 163 PRO A O 1
ATOM 1371 N N . PHE A 1 164 ? 7.915 -3.785 -9.165 1.00 96.69 164 PHE A N 1
ATOM 1372 C CA . PHE A 1 164 ? 7.444 -4.955 -9.909 1.00 96.69 164 PHE A CA 1
ATOM 1373 C C . PHE A 1 164 ? 6.353 -4.575 -10.922 1.00 96.69 164 PHE A C 1
ATOM 1375 O O . PHE A 1 164 ? 6.510 -4.816 -12.116 1.00 96.69 164 PHE A O 1
ATOM 1382 N N . LEU A 1 165 ? 5.300 -3.872 -10.493 1.00 96.88 165 LEU A N 1
ATOM 1383 C CA . LEU A 1 165 ? 4.223 -3.420 -11.383 1.00 96.88 165 LEU A CA 1
ATOM 1384 C C . LEU A 1 165 ? 4.712 -2.459 -12.479 1.00 96.88 165 LEU A C 1
ATOM 1386 O O . LEU A 1 165 ? 4.162 -2.454 -13.581 1.00 96.88 165 LEU A O 1
ATOM 1390 N N . LEU A 1 166 ? 5.743 -1.652 -12.203 1.00 97.00 166 LEU A N 1
ATOM 1391 C CA . LEU A 1 166 ? 6.395 -0.830 -13.225 1.00 97.00 166 LEU A CA 1
ATOM 1392 C C . LEU A 1 166 ? 7.069 -1.698 -14.295 1.00 97.00 166 LEU A C 1
ATOM 1394 O O . LEU A 1 166 ? 6.929 -1.398 -15.479 1.00 97.00 166 LEU A O 1
ATOM 1398 N N . ALA A 1 167 ? 7.777 -2.755 -13.891 1.00 95.38 167 ALA A N 1
ATOM 1399 C CA . ALA A 1 167 ? 8.430 -3.673 -14.817 1.00 95.38 167 ALA A CA 1
ATOM 1400 C C . ALA A 1 167 ? 7.407 -4.378 -15.716 1.00 95.38 167 ALA A C 1
ATOM 1402 O O . ALA A 1 167 ? 7.587 -4.386 -16.929 1.00 95.38 167 ALA A O 1
ATOM 1403 N N . ILE A 1 168 ? 6.293 -4.859 -15.144 1.00 94.56 168 ILE A N 1
ATOM 1404 C CA . ILE A 1 168 ? 5.196 -5.479 -15.908 1.00 94.56 168 ILE A CA 1
ATOM 1405 C C . ILE A 1 168 ? 4.589 -4.499 -16.915 1.00 94.56 168 ILE A C 1
ATOM 1407 O O . ILE A 1 168 ? 4.347 -4.857 -18.066 1.00 94.56 168 ILE A O 1
ATOM 1411 N N . LEU A 1 169 ? 4.366 -3.243 -16.510 1.00 94.69 169 LEU A N 1
ATOM 1412 C CA . LEU A 1 169 ? 3.846 -2.214 -17.410 1.00 94.69 169 LEU A CA 1
ATOM 1413 C C . LEU A 1 169 ? 4.788 -1.965 -18.596 1.00 94.69 169 LEU A C 1
ATOM 1415 O O . LEU A 1 169 ? 4.326 -1.888 -19.732 1.00 94.69 169 LEU A O 1
ATOM 1419 N N . ILE A 1 170 ? 6.088 -1.813 -18.332 1.00 92.88 170 ILE A N 1
ATOM 1420 C CA . ILE A 1 170 ? 7.096 -1.577 -19.373 1.00 92.88 170 ILE A CA 1
ATOM 1421 C C . ILE A 1 170 ? 7.176 -2.786 -20.306 1.00 92.88 170 ILE A C 1
ATOM 1423 O O . ILE A 1 170 ? 7.088 -2.623 -21.519 1.00 92.88 170 ILE A O 1
ATOM 1427 N N . GLU A 1 171 ? 7.259 -3.992 -19.750 1.00 90.88 171 GLU A N 1
ATOM 1428 C CA . GLU A 1 171 ? 7.324 -5.226 -20.524 1.00 90.88 171 GLU A CA 1
ATOM 1429 C C . GLU A 1 171 ? 6.135 -5.390 -21.468 1.00 90.88 171 GLU A C 1
ATOM 1431 O O . GLU A 1 171 ? 6.300 -5.734 -22.636 1.00 90.88 171 GLU A O 1
ATOM 1436 N N . ASN A 1 172 ? 4.931 -5.107 -20.971 1.00 90.44 172 ASN A N 1
ATOM 1437 C CA . ASN A 1 172 ? 3.712 -5.219 -21.754 1.00 90.44 172 ASN A CA 1
ATOM 1438 C C . ASN A 1 172 ? 3.676 -4.223 -22.930 1.00 90.44 172 ASN A C 1
ATOM 1440 O O . ASN A 1 172 ? 3.131 -4.535 -23.986 1.00 90.44 172 ASN A O 1
ATOM 1444 N N . ILE A 1 173 ? 4.285 -3.042 -22.766 1.00 89.44 173 ILE A N 1
ATOM 1445 C CA . ILE A 1 173 ? 4.425 -2.033 -23.830 1.00 89.44 173 ILE A CA 1
ATOM 1446 C C . ILE A 1 173 ? 5.479 -2.444 -24.872 1.00 89.44 173 ILE A C 1
ATOM 1448 O O . ILE A 1 173 ? 5.328 -2.122 -26.051 1.00 89.44 173 ILE A O 1
ATOM 1452 N N . ILE A 1 174 ? 6.551 -3.114 -24.441 1.00 86.25 174 ILE A N 1
ATOM 1453 C CA . ILE A 1 174 ? 7.671 -3.547 -25.293 1.00 86.25 174 ILE A CA 1
ATOM 1454 C C . ILE A 1 174 ? 7.276 -4.756 -26.144 1.00 86.25 174 ILE A C 1
ATOM 1456 O O . ILE A 1 174 ? 7.517 -4.765 -27.350 1.00 86.25 174 ILE A O 1
ATOM 1460 N N . ASN A 1 175 ? 6.649 -5.757 -25.525 1.00 80.06 175 ASN A N 1
ATOM 1461 C CA . ASN A 1 175 ? 6.358 -7.051 -26.145 1.00 80.06 175 ASN A CA 1
ATOM 1462 C C . ASN A 1 175 ? 4.983 -7.118 -26.837 1.00 80.06 175 ASN A C 1
ATOM 1464 O O . ASN A 1 175 ? 4.556 -8.203 -27.211 1.00 80.06 175 ASN A O 1
ATOM 1468 N N . ASN A 1 176 ? 4.310 -5.975 -27.031 1.00 66.56 176 ASN A N 1
ATOM 1469 C CA . ASN A 1 176 ? 3.014 -5.844 -27.712 1.00 66.56 176 ASN A CA 1
ATOM 1470 C C . ASN A 1 176 ? 1.924 -6.793 -27.182 1.00 66.56 176 ASN A C 1
ATOM 1472 O O . ASN A 1 176 ? 1.471 -7.683 -27.894 1.00 66.56 176 ASN A O 1
ATOM 1476 N N . ASN A 1 177 ? 1.459 -6.510 -25.959 1.00 61.34 177 ASN A N 1
ATOM 1477 C CA . ASN A 1 177 ? 0.353 -7.182 -25.267 1.00 61.34 177 ASN A CA 1
ATOM 1478 C C . ASN A 1 177 ? 0.605 -8.676 -25.022 1.00 61.34 177 ASN A C 1
ATOM 1480 O O . ASN A 1 177 ? 0.342 -9.533 -25.863 1.00 61.34 177 ASN A O 1
ATOM 1484 N N . ARG A 1 178 ? 1.032 -8.997 -23.796 1.00 63.16 178 ARG A N 1
ATOM 1485 C CA . ARG A 1 178 ? 0.859 -10.361 -23.279 1.00 63.16 178 ARG A CA 1
ATOM 1486 C C . ARG A 1 178 ? -0.632 -10.703 -23.290 1.00 63.16 178 ARG A C 1
ATOM 1488 O O . ARG A 1 178 ? -1.454 -9.806 -23.111 1.00 63.16 178 ARG A O 1
ATOM 1495 N N . ASP A 1 179 ? -0.977 -11.983 -23.404 1.00 65.75 179 ASP A N 1
ATOM 1496 C CA . ASP A 1 179 ? -2.318 -12.466 -23.060 1.00 65.75 179 ASP A CA 1
ATOM 1497 C C . ASP A 1 179 ? -2.545 -12.246 -21.553 1.00 65.75 179 ASP A C 1
ATOM 1499 O O . ASP A 1 179 ? -2.295 -13.111 -20.715 1.00 65.75 179 ASP A O 1
ATOM 1503 N N . THR A 1 180 ? -2.937 -11.026 -21.190 1.00 76.88 180 THR A N 1
ATOM 1504 C CA . THR A 1 180 ? -3.231 -10.590 -19.826 1.00 76.88 180 THR A CA 1
ATOM 1505 C C . THR A 1 180 ? -4.717 -10.301 -19.700 1.00 76.88 180 THR A C 1
ATOM 1507 O O . THR A 1 180 ? -5.306 -9.594 -20.519 1.00 76.88 180 THR A O 1
ATOM 1510 N N . TYR A 1 181 ? -5.326 -10.803 -18.626 1.00 82.00 181 TYR A N 1
ATOM 1511 C CA . TYR A 1 181 ? -6.702 -10.453 -18.265 1.00 82.00 181 TYR A CA 1
ATOM 1512 C C . TYR A 1 181 ? -6.800 -9.096 -17.547 1.00 82.00 181 TYR A C 1
ATOM 1514 O O . TYR A 1 181 ? -7.901 -8.580 -17.339 1.00 82.00 181 TYR A O 1
ATOM 1522 N N . CYS A 1 182 ? -5.663 -8.464 -17.234 1.00 90.81 182 CYS A N 1
ATOM 1523 C CA . CYS A 1 182 ? -5.636 -7.220 -16.486 1.00 90.81 182 CYS A CA 1
ATOM 1524 C C . CYS A 1 182 ? -6.055 -6.030 -17.357 1.00 90.81 182 CYS A C 1
ATOM 1526 O O . CYS A 1 182 ? -5.359 -5.621 -18.291 1.00 90.81 182 CYS A O 1
ATOM 1528 N N . CYS A 1 183 ? -7.160 -5.379 -16.991 1.00 91.62 183 CYS A N 1
ATOM 1529 C CA . CYS A 1 183 ? -7.693 -4.227 -17.726 1.00 91.62 183 CYS A CA 1
ATOM 1530 C C . CYS A 1 183 ? -6.748 -3.001 -17.750 1.00 91.62 183 CYS A C 1
ATOM 1532 O O . CYS A 1 183 ? -6.827 -2.161 -18.650 1.00 91.62 183 CYS A O 1
ATOM 1534 N N . TYR A 1 184 ? -5.827 -2.905 -16.785 1.00 94.06 184 TYR A N 1
ATOM 1535 C CA . TYR A 1 184 ? -4.791 -1.864 -16.690 1.00 94.06 184 TYR A CA 1
ATOM 1536 C C . TYR A 1 184 ? -3.529 -2.168 -17.511 1.00 94.06 184 TYR A C 1
ATOM 1538 O O . TYR A 1 184 ? -2.631 -1.330 -17.579 1.00 94.06 184 TYR A O 1
ATOM 1546 N N . LEU A 1 185 ? -3.439 -3.339 -18.132 1.00 93.00 185 LEU A N 1
ATOM 1547 C CA . LEU A 1 185 ? -2.367 -3.685 -19.066 1.00 93.00 185 LEU A CA 1
ATOM 1548 C C . LEU A 1 185 ? -2.869 -3.702 -20.517 1.00 93.00 185 LEU A C 1
ATOM 1550 O O . LEU A 1 185 ? -2.082 -3.837 -21.440 1.00 93.00 185 LEU A O 1
ATOM 1554 N N . GLN A 1 186 ? -4.160 -3.464 -20.745 1.00 90.81 186 GLN A N 1
ATOM 1555 C CA . GLN A 1 186 ? -4.703 -3.311 -22.092 1.00 90.81 186 GLN A CA 1
ATOM 1556 C C . GLN A 1 186 ? -4.161 -2.044 -22.765 1.00 90.81 186 GLN A C 1
ATOM 1558 O O . GLN A 1 186 ? -4.142 -0.963 -22.159 1.00 90.81 186 GLN A O 1
ATOM 1563 N N . GLU A 1 187 ? -3.775 -2.163 -24.037 1.00 88.56 187 GLU A N 1
ATOM 1564 C CA . GLU A 1 187 ? -3.203 -1.069 -24.828 1.00 88.56 187 GLU A CA 1
ATOM 1565 C C . GLU A 1 187 ? -4.093 0.181 -24.813 1.00 88.56 187 GLU A C 1
ATOM 1567 O O . GLU A 1 187 ? -3.600 1.284 -24.567 1.00 88.56 187 GLU A O 1
ATOM 1572 N N . GLU A 1 188 ? -5.411 0.020 -24.987 1.00 90.31 188 GLU A N 1
ATOM 1573 C CA . GLU A 1 188 ? -6.370 1.131 -24.959 1.00 90.31 188 GLU A CA 1
ATOM 1574 C C . GLU A 1 188 ? -6.260 1.941 -23.654 1.00 90.31 188 GLU A C 1
ATOM 1576 O O . GLU A 1 188 ? -6.158 3.173 -23.675 1.00 90.31 188 GLU A O 1
ATOM 1581 N N . THR A 1 189 ? -6.218 1.257 -22.508 1.00 92.50 189 THR A N 1
ATOM 1582 C CA . THR A 1 189 ? -6.129 1.873 -21.176 1.00 92.50 189 THR A CA 1
ATOM 1583 C C . THR A 1 189 ? -4.812 2.623 -20.988 1.00 92.50 189 THR A C 1
ATOM 1585 O O . THR A 1 189 ? -4.795 3.764 -20.499 1.00 92.50 189 THR A O 1
ATOM 1588 N N . ILE A 1 190 ? -3.705 2.010 -21.410 1.00 92.44 190 ILE A N 1
ATOM 1589 C CA . ILE A 1 190 ? -2.361 2.588 -21.335 1.00 92.44 190 ILE A CA 1
ATOM 1590 C C . ILE A 1 190 ? -2.277 3.837 -22.228 1.00 92.44 190 ILE A C 1
ATOM 1592 O O . ILE A 1 190 ? -1.865 4.910 -21.772 1.00 92.44 190 ILE A O 1
ATOM 1596 N N . VAL A 1 191 ? -2.717 3.735 -23.485 1.00 92.00 191 VAL A N 1
ATOM 1597 C CA . VAL A 1 191 ? -2.704 4.826 -24.470 1.00 92.00 191 VAL A CA 1
ATOM 1598 C C . VAL A 1 191 ? -3.606 5.974 -24.031 1.00 92.00 191 VAL A C 1
ATOM 1600 O O . VAL A 1 191 ? -3.194 7.132 -24.111 1.00 92.00 191 VAL A O 1
ATOM 1603 N N . LYS A 1 192 ? -4.797 5.686 -23.498 1.00 92.50 192 LYS A N 1
ATOM 1604 C CA . LYS A 1 192 ? -5.705 6.700 -22.944 1.00 92.50 192 LYS A CA 1
ATOM 1605 C C . LYS A 1 192 ? -5.082 7.449 -21.767 1.00 92.50 192 LYS A C 1
ATOM 1607 O O . LYS A 1 192 ? -5.313 8.646 -21.601 1.00 92.50 192 LYS A O 1
ATOM 1612 N N . THR A 1 193 ? -4.282 6.759 -20.958 1.00 91.81 193 THR A N 1
ATOM 1613 C CA . THR A 1 193 ? -3.645 7.339 -19.772 1.00 91.81 193 THR A CA 1
ATOM 1614 C C . THR A 1 193 ? -2.418 8.176 -20.132 1.00 91.81 193 THR A C 1
ATOM 1616 O O . THR A 1 193 ? -2.317 9.337 -19.730 1.00 91.81 193 THR A O 1
ATOM 1619 N N . PHE A 1 194 ? -1.469 7.599 -20.872 1.00 91.25 194 PHE A N 1
ATOM 1620 C CA . PHE A 1 194 ? -0.154 8.201 -21.112 1.00 91.25 194 PHE A CA 1
ATOM 1621 C C . PHE A 1 194 ? -0.034 8.898 -22.474 1.00 91.25 194 PHE A C 1
ATOM 1623 O O . PHE A 1 194 ? 0.816 9.774 -22.643 1.00 91.25 194 PHE A O 1
ATOM 1630 N N . GLY A 1 195 ? -0.904 8.567 -23.426 1.00 90.62 195 GLY A N 1
ATOM 1631 C CA . GLY A 1 195 ? -0.911 9.096 -24.786 1.00 90.62 195 GLY A CA 1
ATOM 1632 C C . GLY A 1 195 ? -0.054 8.276 -25.752 1.00 90.62 195 GLY A C 1
ATOM 1633 O O . GLY A 1 195 ? 1.100 7.948 -25.467 1.00 90.62 195 GLY A O 1
ATOM 1634 N N . ILE A 1 196 ? -0.590 8.041 -26.954 1.00 89.44 196 ILE A N 1
ATOM 1635 C CA . ILE A 1 196 ? 0.008 7.186 -27.994 1.00 89.44 196 ILE A CA 1
ATOM 1636 C C . ILE A 1 196 ? 1.463 7.550 -28.326 1.00 89.44 196 ILE A C 1
ATOM 1638 O O . ILE A 1 196 ? 2.305 6.675 -28.475 1.00 89.44 196 ILE A O 1
ATOM 1642 N N . LYS A 1 197 ? 1.803 8.847 -28.377 1.00 87.75 197 LYS A N 1
ATOM 1643 C CA . LYS A 1 197 ? 3.167 9.310 -28.697 1.00 87.75 197 LYS A CA 1
ATOM 1644 C C . LYS A 1 197 ? 4.200 8.871 -27.655 1.00 87.75 197 LYS A C 1
ATOM 1646 O O . LYS A 1 197 ? 5.358 8.682 -28.005 1.00 87.75 197 LYS A O 1
ATOM 1651 N N . ARG A 1 198 ? 3.812 8.769 -26.378 1.00 86.12 198 ARG A N 1
ATOM 1652 C CA . ARG A 1 198 ? 4.723 8.344 -25.302 1.00 86.12 198 ARG A CA 1
ATOM 1653 C C . ARG A 1 198 ? 4.921 6.839 -25.335 1.00 86.12 198 ARG A C 1
ATOM 1655 O O . ARG A 1 198 ? 6.056 6.394 -25.267 1.00 86.12 198 ARG A O 1
ATOM 1662 N N . ILE A 1 199 ? 3.827 6.102 -25.509 1.00 87.31 199 ILE A N 1
ATOM 1663 C CA . ILE A 1 199 ? 3.846 4.642 -25.613 1.00 87.31 199 ILE A CA 1
ATOM 1664 C C . ILE A 1 199 ? 4.665 4.209 -26.822 1.00 87.31 199 ILE A C 1
ATOM 1666 O O . ILE A 1 199 ? 5.623 3.476 -26.646 1.00 87.31 199 ILE A O 1
ATOM 1670 N N . LYS A 1 200 ? 4.426 4.798 -28.002 1.00 84.56 200 LYS A N 1
ATOM 1671 C CA . LYS A 1 200 ? 5.243 4.527 -29.193 1.00 84.56 200 LYS A CA 1
ATOM 1672 C C . LYS A 1 200 ? 6.729 4.795 -28.976 1.00 84.56 200 LYS A C 1
ATOM 1674 O O . LYS A 1 200 ? 7.532 4.042 -29.494 1.00 84.56 200 LYS A O 1
ATOM 1679 N N . ARG A 1 201 ? 7.123 5.824 -28.213 1.00 82.56 201 ARG A N 1
ATOM 1680 C CA . ARG A 1 201 ? 8.549 6.028 -27.895 1.00 82.56 201 ARG A CA 1
ATOM 1681 C C . ARG A 1 201 ? 9.120 4.855 -27.109 1.00 82.56 201 ARG A C 1
ATOM 1683 O O . ARG A 1 201 ? 10.184 4.394 -27.475 1.00 82.56 201 ARG A O 1
ATOM 1690 N N . ILE A 1 202 ? 8.406 4.387 -26.085 1.00 81.25 202 ILE A N 1
ATOM 1691 C CA . ILE A 1 202 ? 8.807 3.232 -25.266 1.00 81.25 202 ILE A CA 1
ATOM 1692 C C . ILE A 1 202 ? 8.800 1.939 -26.100 1.00 81.25 202 ILE A C 1
ATOM 1694 O O . ILE A 1 202 ? 9.694 1.124 -25.944 1.00 81.25 202 ILE A O 1
ATOM 1698 N N . SER A 1 203 ? 7.857 1.766 -27.029 1.00 75.69 203 SER A N 1
ATOM 1699 C CA . SER A 1 203 ? 7.824 0.598 -27.922 1.00 75.69 203 SER A CA 1
ATOM 1700 C C . SER A 1 203 ? 8.903 0.635 -29.018 1.00 75.69 203 SER A C 1
ATOM 1702 O O . SER A 1 203 ? 9.411 -0.412 -29.396 1.00 75.69 203 SER A O 1
ATOM 1704 N N . ILE A 1 204 ? 9.275 1.819 -29.533 1.00 66.12 204 ILE A N 1
ATOM 1705 C CA . ILE A 1 204 ? 10.325 1.988 -30.562 1.00 66.12 204 ILE A CA 1
ATOM 1706 C C . ILE A 1 204 ? 11.715 1.673 -30.006 1.00 66.12 204 ILE A C 1
ATOM 1708 O O . ILE A 1 204 ? 12.569 1.232 -30.770 1.00 66.12 204 ILE A O 1
ATOM 1712 N N . PHE A 1 205 ? 11.929 1.856 -28.700 1.00 61.66 205 PHE A N 1
ATOM 1713 C CA . PHE A 1 205 ? 13.146 1.396 -28.034 1.00 61.66 205 PHE A CA 1
ATOM 1714 C C . PHE A 1 205 ? 13.419 -0.089 -28.368 1.00 61.66 205 PHE A C 1
ATOM 1716 O O . PHE A 1 205 ? 14.475 -0.392 -28.898 1.00 61.66 205 PHE A O 1
ATOM 1723 N N . ASN A 1 206 ? 12.411 -0.968 -28.335 1.00 54.91 206 ASN A N 1
ATOM 1724 C CA . ASN A 1 206 ? 12.556 -2.385 -28.717 1.00 54.91 206 ASN A CA 1
ATOM 1725 C C . ASN A 1 206 ? 12.959 -2.637 -30.194 1.00 54.91 206 ASN A C 1
ATOM 1727 O O . ASN A 1 206 ? 13.521 -3.675 -30.522 1.00 54.91 206 ASN A O 1
ATOM 1731 N N . GLN A 1 207 ? 12.638 -1.724 -31.119 1.00 53.34 207 GLN A N 1
ATOM 1732 C CA . GLN A 1 207 ? 12.828 -1.946 -32.565 1.00 53.34 207 GLN A CA 1
ATOM 1733 C C . GLN A 1 207 ? 14.193 -1.474 -33.087 1.00 53.34 207 GLN A C 1
ATOM 1735 O O . GLN A 1 207 ? 14.614 -1.918 -34.151 1.00 53.34 207 GLN A O 1
ATOM 1740 N N . ASN A 1 208 ? 14.875 -0.593 -32.348 1.00 55.03 208 ASN A N 1
ATOM 1741 C CA . ASN A 1 208 ? 16.151 0.019 -32.741 1.00 55.03 208 ASN A CA 1
ATOM 1742 C C . ASN A 1 208 ? 17.287 -0.257 -31.736 1.00 55.03 208 ASN A C 1
ATOM 1744 O O . ASN A 1 208 ? 18.330 0.390 -31.815 1.00 55.03 208 ASN A O 1
ATOM 1748 N N . GLU A 1 209 ? 17.084 -1.144 -30.762 1.00 56.41 209 GLU A N 1
ATOM 1749 C CA . GLU A 1 209 ? 17.981 -1.267 -29.613 1.00 56.41 209 GLU A CA 1
ATOM 1750 C C . GLU A 1 209 ? 19.269 -2.047 -29.897 1.00 56.41 209 GLU A C 1
ATOM 1752 O O . GLU A 1 209 ? 19.280 -3.140 -30.469 1.00 56.41 209 GLU A O 1
ATOM 1757 N N . GLU A 1 210 ? 20.374 -1.492 -29.400 1.00 59.44 210 GLU A N 1
ATOM 1758 C CA . GLU A 1 210 ? 21.596 -2.242 -29.150 1.00 59.44 210 GLU A CA 1
ATOM 1759 C C . GLU A 1 210 ? 21.310 -3.312 -28.082 1.00 59.44 210 GLU A C 1
ATOM 1761 O O . GLU A 1 210 ? 20.586 -3.076 -27.116 1.00 59.44 210 GLU A O 1
ATOM 1766 N N . LYS A 1 211 ? 21.936 -4.490 -28.204 1.00 66.62 211 LYS A N 1
ATOM 1767 C CA . LYS A 1 211 ? 21.814 -5.649 -27.288 1.00 66.62 211 LYS A CA 1
ATOM 1768 C C . LYS A 1 211 ? 21.900 -5.296 -25.785 1.00 66.62 211 LYS A C 1
ATOM 1770 O O . LYS A 1 211 ? 21.444 -6.068 -24.947 1.00 66.62 211 LYS A O 1
ATOM 1775 N N . GLN A 1 212 ? 22.492 -4.153 -25.449 1.00 68.75 212 GLN A N 1
ATOM 1776 C CA . GLN A 1 212 ? 22.729 -3.659 -24.098 1.00 68.75 212 GLN A CA 1
ATOM 1777 C C . GLN A 1 212 ? 21.460 -3.207 -23.348 1.00 68.75 212 GLN A C 1
ATOM 1779 O O . GLN A 1 212 ? 21.369 -3.445 -22.142 1.00 68.75 212 GLN A O 1
ATOM 1784 N N . ASP A 1 213 ? 20.477 -2.598 -24.013 1.00 72.25 213 ASP A N 1
ATOM 1785 C CA . ASP A 1 213 ? 19.273 -2.073 -23.343 1.00 72.25 213 ASP A CA 1
ATOM 1786 C C . ASP A 1 213 ? 18.288 -3.193 -22.974 1.00 72.25 213 ASP A C 1
ATOM 1788 O O . ASP A 1 213 ? 17.784 -3.235 -21.848 1.00 72.25 213 ASP A O 1
ATOM 1792 N N . LEU A 1 214 ? 18.132 -4.197 -23.843 1.00 74.94 214 LEU A N 1
ATOM 1793 C CA . LEU A 1 214 ? 17.413 -5.437 -23.527 1.00 74.94 214 LEU A CA 1
ATOM 1794 C C . LEU A 1 214 ? 18.041 -6.180 -22.339 1.00 74.94 214 LEU A C 1
ATOM 1796 O O . LEU A 1 214 ? 17.331 -6.691 -21.467 1.00 74.94 214 LEU A O 1
ATOM 1800 N N . VAL A 1 215 ? 19.377 -6.216 -22.267 1.00 81.06 215 VAL A N 1
ATOM 1801 C CA . VAL A 1 215 ? 20.095 -6.760 -21.104 1.00 81.06 215 VAL A CA 1
ATOM 1802 C C . VAL A 1 215 ? 19.793 -5.926 -19.858 1.00 81.06 215 VAL A C 1
ATOM 1804 O O . VAL A 1 215 ? 19.501 -6.493 -18.806 1.00 81.06 215 VAL A O 1
ATOM 1807 N N . ASN A 1 216 ? 19.781 -4.594 -19.970 1.00 86.81 216 ASN A N 1
ATOM 1808 C CA . ASN A 1 216 ? 19.471 -3.703 -18.856 1.00 86.81 216 ASN A CA 1
ATOM 1809 C C . ASN A 1 216 ? 18.049 -3.897 -18.311 1.00 86.81 216 ASN A C 1
ATOM 1811 O O . ASN A 1 216 ? 17.859 -3.993 -17.095 1.00 86.81 216 ASN A O 1
ATOM 1815 N N . PHE A 1 217 ? 17.061 -4.002 -19.205 1.00 88.69 217 PHE A N 1
ATOM 1816 C CA . PHE A 1 217 ? 15.685 -4.310 -18.835 1.00 88.69 217 PHE A CA 1
ATOM 1817 C C . PHE A 1 217 ? 15.592 -5.675 -18.149 1.00 88.69 217 PHE A C 1
ATOM 1819 O O . PHE A 1 217 ? 15.015 -5.768 -17.068 1.00 88.69 217 PHE A O 1
ATOM 1826 N N . SER A 1 218 ? 16.206 -6.713 -18.727 1.00 89.44 218 SER A N 1
ATOM 1827 C CA . SER A 1 218 ? 16.207 -8.070 -18.168 1.00 89.44 218 SER A CA 1
ATOM 1828 C C . SER A 1 218 ? 16.802 -8.120 -16.757 1.00 89.44 218 SER A C 1
ATOM 1830 O O . SER A 1 218 ? 16.238 -8.758 -15.868 1.00 89.44 218 SER A O 1
ATOM 1832 N N . MET A 1 219 ? 17.891 -7.389 -16.497 1.00 91.38 219 MET A N 1
ATOM 1833 C CA . MET A 1 219 ? 18.473 -7.286 -15.153 1.00 91.38 219 MET A CA 1
ATOM 1834 C C . MET A 1 219 ? 17.488 -6.680 -14.146 1.00 91.38 219 MET A C 1
ATOM 1836 O O . MET A 1 219 ? 17.255 -7.269 -13.089 1.00 91.38 219 MET A O 1
ATOM 1840 N N . PHE A 1 220 ? 16.857 -5.548 -14.484 1.00 94.06 220 PHE A N 1
ATOM 1841 C CA . PHE A 1 220 ? 15.845 -4.928 -13.622 1.00 94.06 220 PHE A CA 1
ATOM 1842 C C . PHE A 1 220 ? 14.642 -5.853 -13.409 1.00 94.06 220 PHE A C 1
ATOM 1844 O O . PHE A 1 220 ? 14.162 -6.005 -12.287 1.00 94.06 220 PHE A O 1
ATOM 1851 N N . TYR A 1 221 ? 14.175 -6.489 -14.483 1.00 93.56 221 TYR A N 1
ATOM 1852 C CA . TYR A 1 221 ? 13.036 -7.396 -14.486 1.00 93.56 221 TYR A CA 1
ATOM 1853 C C . TYR A 1 221 ? 13.258 -8.599 -13.561 1.00 93.56 221 TYR A C 1
ATOM 1855 O O . TYR A 1 221 ? 12.445 -8.869 -12.679 1.00 93.56 221 TYR A O 1
ATOM 1863 N N . ASN A 1 222 ? 14.402 -9.272 -13.686 1.00 93.56 222 ASN A N 1
ATOM 1864 C CA . ASN A 1 222 ? 14.759 -10.402 -12.829 1.00 93.56 222 ASN A CA 1
ATOM 1865 C C . ASN A 1 222 ? 14.937 -9.976 -11.365 1.00 93.56 222 ASN A C 1
ATOM 1867 O O . ASN A 1 222 ? 14.481 -10.666 -10.455 1.00 93.56 222 ASN A O 1
ATOM 1871 N N . SER A 1 223 ? 15.547 -8.813 -11.135 1.00 94.12 223 SER A N 1
ATOM 1872 C CA . SER A 1 223 ? 15.732 -8.240 -9.800 1.00 94.12 223 SER A CA 1
ATOM 1873 C C . SER A 1 223 ? 14.396 -7.963 -9.092 1.00 94.12 223 SER A C 1
ATOM 1875 O O . SER A 1 223 ? 14.230 -8.266 -7.902 1.00 94.12 223 SER A O 1
ATOM 1877 N N . VAL A 1 224 ? 13.392 -7.446 -9.817 1.00 94.81 224 VAL A N 1
ATOM 1878 C CA . VAL A 1 224 ? 12.062 -7.248 -9.228 1.00 94.81 224 VAL A CA 1
ATOM 1879 C C . VAL A 1 224 ? 11.326 -8.560 -8.997 1.00 94.81 224 VAL A C 1
ATOM 1881 O O . VAL A 1 224 ? 10.781 -8.733 -7.910 1.00 94.81 224 VAL A O 1
ATOM 1884 N N . LEU A 1 225 ? 11.371 -9.499 -9.949 1.00 93.69 225 LEU A N 1
ATOM 1885 C CA . LEU A 1 225 ? 10.727 -10.809 -9.815 1.00 93.69 225 LEU A CA 1
ATOM 1886 C C . LEU A 1 225 ? 11.248 -11.582 -8.606 1.00 93.69 225 LEU A C 1
ATOM 1888 O O . LEU A 1 225 ? 10.454 -12.087 -7.817 1.00 93.69 225 LEU A O 1
ATOM 1892 N N . ASN A 1 226 ? 12.569 -11.603 -8.423 1.00 93.25 226 ASN A N 1
ATOM 1893 C CA . ASN A 1 226 ? 13.213 -12.307 -7.318 1.00 93.25 226 ASN A CA 1
ATOM 1894 C C . ASN A 1 226 ? 13.051 -11.584 -5.975 1.00 93.25 226 ASN A C 1
ATOM 1896 O O . ASN A 1 226 ? 13.260 -12.183 -4.920 1.00 93.25 226 ASN A O 1
ATOM 1900 N N . GLY A 1 227 ? 12.636 -10.315 -5.975 1.00 92.31 227 GLY A N 1
ATOM 1901 C CA . GLY A 1 227 ? 12.487 -9.529 -4.753 1.00 92.31 227 GLY A CA 1
ATOM 1902 C C . GLY A 1 227 ? 13.785 -8.891 -4.243 1.00 92.31 227 GLY A C 1
ATOM 1903 O O . GLY A 1 227 ? 13.756 -8.338 -3.145 1.00 92.31 227 GLY A O 1
ATOM 1904 N N . SER A 1 228 ? 14.882 -8.938 -5.014 1.00 92.88 228 SER A N 1
ATOM 1905 C CA . SER A 1 228 ? 16.238 -8.513 -4.613 1.00 92.88 228 SER A CA 1
ATOM 1906 C C . SER A 1 228 ? 16.587 -7.059 -4.949 1.00 92.88 228 SER A C 1
ATOM 1908 O O . SER A 1 228 ? 17.671 -6.592 -4.613 1.00 92.88 228 SER A O 1
ATOM 1910 N N . LEU A 1 229 ? 15.678 -6.315 -5.594 1.00 93.00 229 LEU A N 1
ATOM 1911 C CA . LEU A 1 229 ? 15.947 -4.949 -6.072 1.00 93.00 229 LEU A CA 1
ATOM 1912 C C . LEU A 1 229 ? 16.601 -4.018 -5.050 1.00 93.00 229 LEU A C 1
ATOM 1914 O O . LEU A 1 229 ? 17.454 -3.213 -5.414 1.00 93.00 229 LEU A O 1
ATOM 1918 N N . TYR A 1 230 ? 16.186 -4.060 -3.785 1.00 91.75 230 TYR A N 1
ATOM 1919 C CA . TYR A 1 230 ? 16.754 -3.141 -2.799 1.00 91.75 230 TYR A CA 1
ATOM 1920 C C . TYR A 1 230 ? 18.170 -3.552 -2.409 1.00 91.75 230 TYR A C 1
ATOM 1922 O O . TYR A 1 230 ? 19.022 -2.689 -2.231 1.00 91.75 230 TYR A O 1
ATOM 1930 N N . GLU A 1 231 ? 18.407 -4.850 -2.285 1.00 90.69 231 GLU A N 1
ATOM 1931 C CA . GLU A 1 231 ? 19.685 -5.467 -1.966 1.00 90.69 231 GLU A CA 1
ATOM 1932 C C . GLU A 1 231 ? 20.710 -5.173 -3.067 1.00 90.69 231 GLU A C 1
ATOM 1934 O O . GLU A 1 231 ? 21.808 -4.705 -2.763 1.00 90.69 231 GLU A O 1
ATOM 1939 N N . ASP A 1 232 ? 20.298 -5.303 -4.331 1.00 88.19 232 ASP A N 1
ATOM 1940 C CA . ASP A 1 232 ? 21.126 -5.026 -5.510 1.00 88.19 232 ASP A CA 1
ATOM 1941 C C . ASP A 1 232 ? 21.639 -3.572 -5.530 1.00 88.19 232 ASP A C 1
ATOM 1943 O O . ASP A 1 232 ? 22.727 -3.289 -6.023 1.00 88.19 232 ASP A O 1
ATOM 1947 N N . PHE A 1 233 ? 20.890 -2.634 -4.937 1.00 88.12 233 PHE A N 1
ATOM 1948 C CA . PHE A 1 233 ? 21.253 -1.217 -4.875 1.00 88.12 233 PHE A CA 1
ATOM 1949 C C . PHE A 1 233 ? 22.062 -0.801 -3.639 1.00 88.12 233 PHE A C 1
ATOM 1951 O O . PHE A 1 233 ? 22.558 0.328 -3.615 1.00 88.12 233 PHE A O 1
ATOM 1958 N N . ILE A 1 234 ? 22.230 -1.661 -2.624 1.00 89.00 234 ILE A N 1
ATOM 1959 C CA . ILE A 1 234 ? 22.967 -1.304 -1.394 1.00 89.00 234 ILE A CA 1
ATOM 1960 C C . ILE A 1 234 ? 24.397 -0.867 -1.733 1.00 89.00 234 ILE A C 1
ATOM 1962 O O . ILE A 1 234 ? 24.839 0.193 -1.290 1.00 89.00 234 ILE A O 1
ATOM 1966 N N . ALA A 1 235 ? 25.088 -1.629 -2.585 1.00 84.00 235 ALA A N 1
ATOM 1967 C CA . ALA A 1 235 ? 26.468 -1.346 -2.977 1.00 84.00 235 ALA A CA 1
ATOM 1968 C C . ALA A 1 235 ? 26.624 -0.037 -3.779 1.00 84.00 235 ALA A C 1
ATOM 1970 O O . ALA A 1 235 ? 27.707 0.543 -3.810 1.00 84.00 235 ALA A O 1
ATOM 1971 N N . HIS A 1 236 ? 25.549 0.457 -4.401 1.00 86.06 236 HIS A N 1
ATOM 1972 C CA . HIS A 1 236 ? 25.586 1.630 -5.277 1.00 86.06 236 HIS A CA 1
ATOM 1973 C C . HIS A 1 236 ? 25.368 2.967 -4.550 1.00 86.06 236 HIS A C 1
ATOM 1975 O O . HIS A 1 236 ? 25.692 4.013 -5.110 1.00 86.06 236 HIS A O 1
ATOM 1981 N N . TYR A 1 237 ? 24.845 2.958 -3.318 1.00 80.62 237 TYR A N 1
ATOM 1982 C CA . TYR A 1 237 ? 24.557 4.180 -2.549 1.00 80.62 237 TYR A CA 1
ATOM 1983 C C . TYR A 1 237 ? 25.545 4.453 -1.397 1.00 80.62 237 TYR A C 1
ATOM 1985 O O . TYR A 1 237 ? 25.400 5.458 -0.699 1.00 80.62 237 TYR A O 1
ATOM 1993 N N . GLY A 1 238 ? 26.587 3.626 -1.249 1.00 73.19 238 GLY A N 1
ATOM 1994 C CA . GLY A 1 238 ? 27.724 3.858 -0.351 1.00 73.19 238 GLY A CA 1
ATOM 1995 C C . GLY A 1 238 ? 27.660 3.126 0.995 1.00 73.19 238 GLY A C 1
ATOM 1996 O O . GLY A 1 238 ? 26.690 2.446 1.331 1.00 73.19 238 GLY A O 1
ATOM 1997 N N . ASN A 1 239 ? 28.732 3.268 1.781 1.00 73.62 239 ASN A N 1
ATOM 1998 C CA . ASN A 1 239 ? 28.899 2.571 3.059 1.00 73.62 239 ASN A CA 1
ATOM 1999 C C . ASN A 1 239 ? 27.894 3.063 4.115 1.00 73.62 239 ASN A C 1
ATOM 2001 O O . ASN A 1 239 ? 27.749 4.263 4.340 1.00 73.62 239 ASN A O 1
ATOM 2005 N N . GLY A 1 240 ? 27.234 2.123 4.799 1.00 78.62 240 GLY A N 1
ATOM 2006 C CA . GLY A 1 240 ? 26.301 2.401 5.901 1.00 78.62 240 GLY A CA 1
ATOM 2007 C C . GLY A 1 240 ? 24.829 2.551 5.497 1.00 78.62 240 GLY A C 1
ATOM 2008 O O . GLY A 1 240 ? 23.981 2.720 6.373 1.00 78.62 240 GLY A O 1
ATOM 2009 N N . VAL A 1 241 ? 24.500 2.452 4.205 1.00 86.56 241 VAL A N 1
ATOM 2010 C CA . VAL A 1 241 ? 23.109 2.436 3.728 1.00 86.56 241 VAL A CA 1
ATOM 2011 C C . VAL A 1 241 ? 22.516 1.042 3.939 1.00 86.56 241 VAL A C 1
ATOM 2013 O O . VAL A 1 241 ? 23.081 0.043 3.505 1.00 86.56 241 VAL A O 1
ATOM 2016 N N . ASN A 1 242 ? 21.357 0.956 4.595 1.00 89.81 242 ASN A N 1
ATOM 2017 C CA . ASN A 1 242 ? 20.629 -0.307 4.744 1.00 89.81 242 ASN A CA 1
ATOM 2018 C C . ASN A 1 242 ? 19.468 -0.409 3.736 1.00 89.81 242 ASN A C 1
ATOM 2020 O O . ASN A 1 242 ? 19.070 0.564 3.092 1.00 89.81 242 ASN A O 1
ATOM 2024 N N . ARG A 1 243 ? 18.850 -1.592 3.656 1.00 89.94 243 ARG A N 1
ATOM 2025 C CA . ARG A 1 243 ? 17.697 -1.874 2.784 1.00 89.94 243 ARG A CA 1
ATOM 2026 C C . ARG A 1 243 ? 16.565 -0.842 2.890 1.00 89.94 243 ARG A C 1
ATOM 2028 O O . ARG A 1 243 ? 15.941 -0.490 1.889 1.00 89.94 243 ARG A O 1
ATOM 2035 N N . LYS A 1 244 ? 16.261 -0.361 4.100 1.00 90.44 244 LYS A N 1
ATOM 2036 C CA . LYS A 1 244 ? 15.180 0.610 4.333 1.00 90.44 244 LYS A CA 1
ATOM 2037 C C . LYS A 1 244 ? 15.523 1.970 3.728 1.00 90.44 244 LYS A C 1
ATOM 2039 O O . LYS A 1 244 ? 14.640 2.610 3.157 1.00 90.44 244 LYS A O 1
ATOM 2044 N N . ASP A 1 245 ? 16.781 2.381 3.822 1.00 91.25 245 ASP A N 1
ATOM 2045 C CA . ASP A 1 245 ? 17.268 3.623 3.230 1.00 91.25 245 ASP A CA 1
ATOM 2046 C C . ASP A 1 245 ? 17.262 3.537 1.701 1.00 91.25 245 ASP A C 1
ATOM 2048 O O . ASP A 1 245 ? 16.701 4.422 1.050 1.00 91.25 245 ASP A O 1
ATOM 2052 N N . VAL A 1 246 ? 17.744 2.425 1.126 1.00 92.38 246 VAL A N 1
ATOM 2053 C CA . VAL A 1 246 ? 17.655 2.173 -0.325 1.00 92.38 246 VAL A CA 1
ATOM 2054 C C . VAL A 1 246 ? 16.206 2.206 -0.800 1.00 92.38 246 VAL A C 1
ATOM 2056 O O . VAL A 1 246 ? 15.896 2.867 -1.789 1.00 92.38 246 VAL A O 1
ATOM 2059 N N . LYS A 1 247 ? 15.281 1.569 -0.073 1.00 93.38 247 LYS A N 1
ATOM 2060 C CA . LYS A 1 247 ? 13.850 1.624 -0.398 1.00 93.38 247 LYS A CA 1
ATOM 2061 C C . LYS A 1 247 ? 13.347 3.068 -0.450 1.00 93.38 247 LYS A C 1
ATOM 2063 O O . LYS A 1 247 ? 12.664 3.443 -1.399 1.00 93.38 247 LYS A O 1
ATOM 2068 N N . ILE A 1 248 ? 13.701 3.910 0.522 1.00 92.94 248 ILE A N 1
ATOM 2069 C CA . ILE A 1 248 ? 13.319 5.332 0.515 1.00 92.94 248 ILE A CA 1
ATOM 2070 C C . ILE A 1 248 ? 13.916 6.058 -0.701 1.00 92.94 248 ILE A C 1
ATOM 2072 O O . ILE A 1 248 ? 13.214 6.844 -1.343 1.00 92.94 248 ILE A O 1
ATOM 2076 N N . ILE A 1 249 ? 15.184 5.797 -1.024 1.00 92.88 249 ILE A N 1
ATOM 2077 C CA . ILE A 1 249 ? 15.876 6.383 -2.177 1.00 92.88 249 ILE A CA 1
ATOM 2078 C C . ILE A 1 249 ? 15.195 5.977 -3.487 1.00 92.88 249 ILE A C 1
ATOM 2080 O O . ILE A 1 249 ? 14.800 6.851 -4.260 1.00 92.88 249 ILE A O 1
ATOM 2084 N N . LEU A 1 250 ? 14.960 4.683 -3.713 1.00 93.62 250 LEU A N 1
ATOM 2085 C CA . LEU A 1 250 ? 14.304 4.207 -4.929 1.00 93.62 250 LEU A CA 1
ATOM 2086 C C . LEU A 1 250 ? 12.899 4.789 -5.071 1.00 93.62 250 LEU A C 1
ATOM 2088 O O . LEU A 1 250 ? 12.548 5.263 -6.144 1.00 93.62 250 LEU A O 1
ATOM 2092 N N . PHE A 1 251 ? 12.107 4.883 -4.000 1.00 93.38 251 PHE A N 1
ATOM 2093 C CA . PHE A 1 251 ? 10.799 5.545 -4.081 1.00 93.38 251 PHE A CA 1
ATOM 2094 C C . PHE A 1 251 ? 10.913 7.026 -4.486 1.00 93.38 251 PHE A C 1
ATOM 2096 O O . PHE A 1 251 ? 10.097 7.515 -5.275 1.00 93.38 251 PHE A O 1
ATOM 2103 N N . LYS A 1 252 ? 11.928 7.751 -3.996 1.00 92.88 252 LYS A N 1
ATOM 2104 C CA . LYS A 1 252 ? 12.196 9.134 -4.425 1.00 92.88 252 LYS A CA 1
ATOM 2105 C C . LYS A 1 252 ? 12.558 9.190 -5.909 1.00 92.88 252 LYS A C 1
ATOM 2107 O O . LYS A 1 252 ? 11.999 10.017 -6.629 1.00 92.88 252 LYS A O 1
ATOM 2112 N N . VAL A 1 253 ? 13.431 8.309 -6.386 1.00 92.25 253 VAL A N 1
ATOM 2113 C CA . VAL A 1 253 ? 13.826 8.230 -7.802 1.00 92.25 253 VAL A CA 1
ATOM 2114 C C . VAL A 1 253 ? 12.616 7.903 -8.685 1.00 92.25 253 VAL A C 1
ATOM 2116 O O . VAL A 1 253 ? 12.266 8.669 -9.590 1.00 92.25 253 VAL A O 1
ATOM 2119 N N . LEU A 1 254 ? 11.910 6.818 -8.362 1.00 91.81 254 LEU A N 1
ATOM 2120 C CA . LEU A 1 254 ? 10.803 6.274 -9.144 1.00 91.81 254 LEU A CA 1
ATOM 2121 C C . LEU A 1 254 ? 9.579 7.181 -9.176 1.00 91.81 254 LEU A C 1
ATOM 2123 O O . LEU A 1 254 ? 8.854 7.151 -10.168 1.00 91.81 254 LEU A O 1
ATOM 2127 N N . PHE A 1 255 ? 9.342 8.040 -8.174 1.00 90.94 255 PHE A N 1
ATOM 2128 C CA . PHE A 1 255 ? 8.076 8.790 -8.060 1.00 90.94 255 PHE A CA 1
ATOM 2129 C C . PHE A 1 255 ? 8.196 10.310 -7.887 1.00 90.94 255 PHE A C 1
ATOM 2131 O O . PHE A 1 255 ? 7.186 11.002 -8.020 1.00 90.94 255 PHE A O 1
ATOM 2138 N N . SER A 1 256 ? 9.391 10.873 -7.679 1.00 90.69 256 SER A N 1
ATOM 2139 C CA . SER A 1 256 ? 9.563 12.337 -7.703 1.00 90.69 256 SER A CA 1
ATOM 2140 C C . SER A 1 256 ? 9.360 12.922 -9.108 1.00 90.69 256 SER A C 1
ATOM 2142 O O . SER A 1 256 ? 9.439 12.205 -10.113 1.00 90.69 256 SER A O 1
ATOM 2144 N N . SER A 1 257 ? 9.078 14.230 -9.189 1.00 87.81 257 SER A N 1
ATOM 2145 C CA . SER A 1 257 ? 8.972 14.926 -10.478 1.00 87.81 257 SER A CA 1
ATOM 2146 C C . SER A 1 257 ? 10.311 14.951 -11.208 1.00 87.81 257 SER A C 1
ATOM 2148 O O . SER A 1 257 ? 11.372 14.942 -10.581 1.00 87.81 257 SER A O 1
ATOM 2150 N N . ASN A 1 258 ? 10.264 15.002 -12.540 1.00 87.81 258 ASN A N 1
ATOM 2151 C CA . ASN A 1 258 ? 11.467 15.136 -13.360 1.00 87.81 258 ASN A CA 1
ATOM 2152 C C . ASN A 1 258 ? 12.121 16.502 -13.135 1.00 87.81 258 ASN A C 1
ATOM 2154 O O . ASN A 1 258 ? 13.335 16.582 -12.967 1.00 87.81 258 ASN A O 1
ATOM 2158 N N . LYS A 1 259 ? 11.303 17.555 -13.066 1.00 85.62 259 LYS A N 1
ATOM 2159 C CA . LYS A 1 259 ? 11.728 18.922 -12.792 1.00 85.62 259 LYS A CA 1
ATOM 2160 C C . LYS A 1 259 ? 10.765 19.570 -11.796 1.00 85.62 259 LYS A C 1
ATOM 2162 O O . LYS A 1 259 ? 9.613 19.162 -11.634 1.00 85.62 259 LYS A O 1
ATOM 2167 N N . LYS A 1 260 ? 11.258 20.543 -11.042 1.00 81.75 260 LYS A N 1
ATOM 2168 C CA . LYS A 1 260 ? 10.453 21.443 -10.219 1.00 81.75 260 LYS A CA 1
ATOM 2169 C C . LYS A 1 260 ? 11.061 22.828 -10.362 1.00 81.75 260 LYS A C 1
ATOM 2171 O O . LYS A 1 260 ? 12.156 23.073 -9.862 1.00 81.75 260 LYS A O 1
ATOM 2176 N N . GLN A 1 261 ? 10.362 23.712 -11.074 1.00 80.00 261 GLN A N 1
ATOM 2177 C CA . GLN A 1 261 ? 10.913 24.998 -11.516 1.00 80.00 261 GLN A CA 1
ATOM 2178 C C . GLN A 1 261 ? 12.198 24.776 -12.330 1.00 80.00 261 GLN A C 1
ATOM 2180 O O . GLN A 1 261 ? 12.110 24.187 -13.399 1.00 80.00 261 GLN A O 1
ATOM 2185 N N . ASN A 1 262 ? 13.370 25.172 -11.821 1.00 80.56 262 ASN A N 1
ATOM 2186 C CA . ASN A 1 262 ? 14.674 24.994 -12.474 1.00 80.56 262 ASN A CA 1
ATOM 2187 C C . ASN A 1 262 ? 15.552 23.909 -11.825 1.00 80.56 262 ASN A C 1
ATOM 2189 O O . ASN A 1 262 ? 16.714 23.769 -12.191 1.00 80.56 262 ASN A O 1
ATOM 2193 N N . LEU A 1 263 ? 15.009 23.125 -10.888 1.00 86.25 263 LEU A N 1
ATOM 2194 C CA . LEU A 1 263 ? 15.748 22.097 -10.151 1.00 86.25 263 LEU A CA 1
ATOM 2195 C C . LEU A 1 263 ? 15.244 20.691 -10.484 1.00 86.25 263 LEU A C 1
ATOM 2197 O O . LEU A 1 263 ? 14.057 20.486 -10.741 1.00 86.25 263 LEU A O 1
ATOM 2201 N N . ILE A 1 264 ? 16.151 19.714 -10.437 1.00 87.06 264 ILE A N 1
ATOM 2202 C CA . ILE A 1 264 ? 15.835 18.284 -10.521 1.00 87.06 264 ILE A CA 1
ATOM 2203 C C . ILE A 1 264 ? 15.845 17.737 -9.089 1.00 87.06 264 ILE A C 1
ATOM 2205 O O . ILE A 1 264 ? 16.913 17.673 -8.481 1.00 87.06 264 ILE A O 1
ATOM 2209 N N . PRO A 1 265 ? 14.689 17.363 -8.512 1.00 89.56 265 PRO A N 1
ATOM 2210 C CA . PRO A 1 265 ? 14.656 16.755 -7.185 1.00 89.56 265 PRO A CA 1
ATOM 2211 C C . PRO A 1 265 ? 15.427 15.433 -7.174 1.00 89.56 265 PRO A C 1
ATOM 2213 O O . PRO A 1 265 ? 15.238 14.638 -8.098 1.00 89.56 265 PRO A O 1
ATOM 2216 N N . PHE A 1 266 ? 16.222 15.192 -6.125 1.00 92.69 266 PHE A N 1
ATOM 2217 C CA . PHE A 1 266 ? 17.005 13.957 -5.940 1.00 92.69 266 PHE A CA 1
ATOM 2218 C C . PHE A 1 266 ? 17.900 13.643 -7.151 1.00 92.69 266 PHE A C 1
ATOM 2220 O O . PHE A 1 266 ? 17.867 12.543 -7.703 1.00 92.69 266 PHE A O 1
ATOM 2227 N N . LYS A 1 267 ? 18.595 14.673 -7.659 1.00 93.56 267 LYS A N 1
ATOM 2228 C CA . LYS A 1 267 ? 19.395 14.593 -8.889 1.00 93.56 267 LYS A CA 1
ATOM 2229 C C . LYS A 1 267 ? 20.476 13.517 -8.783 1.00 93.56 267 LYS A C 1
ATOM 2231 O O . LYS A 1 267 ? 20.616 12.731 -9.713 1.00 93.56 267 LYS A O 1
ATOM 2236 N N . ASP A 1 268 ? 21.189 13.468 -7.665 1.00 92.88 268 ASP A N 1
ATOM 2237 C CA . ASP A 1 268 ? 22.303 12.538 -7.482 1.00 92.88 268 ASP A CA 1
ATOM 2238 C C . ASP A 1 268 ? 21.794 11.100 -7.380 1.00 92.88 268 ASP A C 1
ATOM 2240 O O . ASP A 1 268 ? 22.283 10.219 -8.083 1.00 92.88 268 ASP A O 1
ATOM 2244 N N . GLU A 1 269 ? 20.714 10.869 -6.628 1.00 93.88 269 GLU A N 1
ATOM 2245 C CA . GLU A 1 269 ? 20.117 9.540 -6.523 1.00 93.88 269 GLU A CA 1
ATOM 2246 C C . GLU A 1 269 ? 19.552 9.041 -7.859 1.00 93.88 269 GLU A C 1
ATOM 2248 O O . GLU A 1 269 ? 19.635 7.849 -8.166 1.00 93.88 269 GLU A O 1
ATOM 2253 N N . LYS A 1 270 ? 19.007 9.956 -8.671 1.00 94.44 270 LYS A N 1
ATOM 2254 C CA . LYS A 1 270 ? 18.566 9.677 -10.044 1.00 94.44 270 LYS A CA 1
ATOM 2255 C C . LYS A 1 270 ? 19.727 9.359 -10.975 1.00 94.44 270 LYS A C 1
ATOM 2257 O O . LYS A 1 270 ? 19.565 8.492 -11.824 1.00 94.44 270 LYS A O 1
ATOM 2262 N N . ASN A 1 271 ? 20.867 10.033 -10.829 1.00 94.44 271 ASN A N 1
ATOM 2263 C CA . ASN A 1 271 ? 22.057 9.754 -11.632 1.00 94.44 271 ASN A CA 1
ATOM 2264 C C . ASN A 1 271 ? 22.613 8.359 -11.328 1.00 94.44 271 ASN A C 1
ATOM 2266 O O . ASN A 1 271 ? 22.911 7.627 -12.265 1.00 94.44 271 ASN A O 1
ATOM 2270 N N . VAL A 1 272 ? 22.665 7.965 -10.049 1.00 93.69 272 VAL A N 1
ATOM 2271 C CA . VAL A 1 272 ? 23.050 6.600 -9.642 1.00 93.69 272 VAL A CA 1
ATOM 2272 C C . VAL A 1 272 ? 22.076 5.565 -10.206 1.00 93.69 272 VAL A C 1
ATOM 2274 O O . VAL A 1 272 ? 22.485 4.569 -10.790 1.00 93.69 272 VAL A O 1
ATOM 2277 N N . PHE A 1 273 ? 20.766 5.803 -10.103 1.00 94.38 273 PHE A N 1
ATOM 2278 C CA . PHE A 1 273 ? 19.797 4.882 -10.700 1.00 94.38 273 PHE A CA 1
ATOM 2279 C C . PHE A 1 273 ? 19.953 4.801 -12.223 1.00 94.38 273 PHE A C 1
ATOM 2281 O O . PHE A 1 273 ? 19.921 3.711 -12.779 1.00 94.38 273 PHE A O 1
ATOM 2288 N N . LYS A 1 274 ? 20.162 5.939 -12.897 1.00 94.06 274 LYS A N 1
ATOM 2289 C CA . LYS A 1 274 ? 20.373 5.996 -14.346 1.00 94.06 274 LYS A CA 1
ATOM 2290 C C . LYS A 1 274 ? 21.647 5.267 -14.776 1.00 94.06 274 LYS A C 1
ATOM 2292 O O . LYS A 1 274 ? 21.655 4.708 -15.861 1.00 94.06 274 LYS A O 1
ATOM 2297 N N . SER A 1 275 ? 22.708 5.258 -13.969 1.00 92.06 275 SER A N 1
ATOM 2298 C CA . SER A 1 275 ? 23.928 4.522 -14.320 1.00 92.06 275 SER A CA 1
ATOM 2299 C C . SER A 1 275 ? 23.748 3.006 -14.239 1.00 92.06 275 SER A C 1
ATOM 2301 O O . SER A 1 275 ? 24.423 2.286 -14.961 1.00 92.06 275 SER A O 1
ATOM 2303 N N . VAL A 1 276 ? 22.848 2.524 -13.373 1.00 91.69 276 VAL A N 1
ATOM 2304 C CA . VAL A 1 276 ? 22.550 1.089 -13.224 1.00 91.69 276 VAL A CA 1
ATOM 2305 C C . VAL A 1 276 ? 21.466 0.651 -14.211 1.00 91.69 276 VAL A C 1
ATOM 2307 O O . VAL A 1 276 ? 21.621 -0.356 -14.894 1.00 91.69 276 VAL A O 1
ATOM 2310 N N . TYR A 1 277 ? 20.383 1.423 -14.321 1.00 92.62 277 TYR A N 1
ATOM 2311 C CA . TYR A 1 277 ? 19.226 1.130 -15.167 1.00 92.62 277 TYR A CA 1
ATOM 2312 C C . TYR A 1 277 ? 18.857 2.310 -16.089 1.00 92.62 277 TYR A C 1
ATOM 2314 O O . TYR A 1 277 ? 17.800 2.931 -15.901 1.00 92.62 277 TYR A O 1
ATOM 2322 N N . PRO A 1 278 ? 19.710 2.665 -17.075 1.00 91.50 278 PRO A N 1
ATOM 2323 C CA . PRO A 1 278 ? 19.485 3.804 -17.969 1.00 91.50 278 PRO A CA 1
ATOM 2324 C C . PRO A 1 278 ? 18.168 3.702 -18.738 1.00 91.50 278 PRO A C 1
ATOM 2326 O O . PRO A 1 278 ? 17.401 4.667 -18.768 1.00 91.50 278 PRO A O 1
ATOM 2329 N N . PHE A 1 279 ? 17.859 2.521 -19.273 1.00 89.88 279 PHE A N 1
ATOM 2330 C CA . PHE A 1 279 ? 16.636 2.288 -20.031 1.00 89.88 279 PHE A CA 1
ATOM 2331 C C . PHE A 1 279 ? 15.377 2.486 -19.168 1.00 89.88 279 PHE A C 1
ATOM 2333 O O . PHE A 1 279 ? 14.448 3.221 -19.525 1.00 89.88 279 PHE A O 1
ATOM 2340 N N . ILE A 1 280 ? 15.367 1.895 -17.967 1.00 93.31 280 ILE A N 1
ATOM 2341 C CA . ILE A 1 280 ? 14.254 2.031 -17.016 1.00 93.31 280 ILE A CA 1
ATOM 2342 C C . ILE A 1 280 ? 14.081 3.493 -16.596 1.00 93.31 280 ILE A C 1
ATOM 2344 O O . ILE A 1 280 ? 12.954 3.994 -16.516 1.00 93.31 280 ILE A O 1
ATOM 2348 N N . TYR A 1 281 ? 15.189 4.201 -16.354 1.00 93.31 281 TYR A N 1
ATOM 2349 C CA . TYR A 1 281 ? 15.170 5.626 -16.039 1.00 93.31 281 TYR A CA 1
ATOM 2350 C C . TYR A 1 281 ? 14.500 6.438 -17.152 1.00 93.31 281 TYR A C 1
ATOM 2352 O O . TYR A 1 281 ? 13.622 7.259 -16.867 1.00 93.31 281 TYR A O 1
ATOM 2360 N N . ASP A 1 282 ? 14.858 6.189 -18.411 1.00 90.25 282 ASP A N 1
ATOM 2361 C CA . ASP A 1 282 ? 14.290 6.901 -19.553 1.00 90.25 282 ASP A CA 1
ATOM 2362 C C . ASP A 1 282 ? 12.803 6.569 -19.754 1.00 90.25 282 ASP A C 1
ATOM 2364 O O . ASP A 1 282 ? 12.003 7.472 -20.035 1.00 90.25 282 ASP A O 1
ATOM 2368 N N . CYS A 1 283 ? 12.377 5.327 -19.503 1.00 91.31 283 CYS A N 1
ATOM 2369 C CA . CYS A 1 283 ? 10.958 4.957 -19.458 1.00 91.31 283 CYS A CA 1
ATOM 2370 C C . CYS A 1 283 ? 10.193 5.767 -18.397 1.00 91.31 283 CYS A C 1
ATOM 2372 O O . CYS A 1 283 ? 9.201 6.439 -18.707 1.00 91.31 283 CYS A O 1
ATOM 2374 N N . ILE A 1 284 ? 10.682 5.782 -17.150 1.00 92.50 284 ILE A N 1
ATOM 2375 C CA . ILE A 1 284 ? 10.089 6.553 -16.041 1.00 92.50 284 ILE A CA 1
ATOM 2376 C C . ILE A 1 284 ? 10.026 8.041 -16.389 1.00 92.50 284 ILE A C 1
ATOM 2378 O O . ILE A 1 284 ? 9.000 8.699 -16.172 1.00 92.50 284 ILE A O 1
ATOM 2382 N N . TYR A 1 285 ? 11.115 8.579 -16.940 1.00 90.50 285 TYR A N 1
ATOM 2383 C CA . TYR A 1 285 ? 11.197 9.971 -17.348 1.00 90.50 285 TYR A CA 1
ATOM 2384 C C . TYR A 1 285 ? 10.122 10.293 -18.393 1.00 90.50 285 TYR A C 1
ATOM 2386 O O . TYR A 1 285 ? 9.403 11.288 -18.251 1.00 90.50 285 TYR A O 1
ATOM 2394 N N . ASN A 1 286 ? 9.948 9.435 -19.403 1.00 89.12 286 ASN A N 1
ATOM 2395 C CA . ASN A 1 286 ? 8.944 9.606 -20.450 1.00 89.12 286 ASN A CA 1
ATOM 2396 C C . ASN A 1 286 ? 7.509 9.525 -19.915 1.00 89.12 286 ASN A C 1
ATOM 2398 O O . ASN A 1 286 ? 6.683 10.368 -20.285 1.00 89.12 286 ASN A O 1
ATOM 2402 N N . PHE A 1 287 ? 7.210 8.603 -18.994 1.00 90.50 287 PHE A N 1
ATOM 2403 C CA . PHE A 1 287 ? 5.893 8.535 -18.351 1.00 90.50 287 PHE A CA 1
ATOM 2404 C C . PHE A 1 287 ? 5.532 9.834 -17.609 1.00 90.50 287 PHE A C 1
ATOM 2406 O O . PHE A 1 287 ? 4.363 10.234 -17.589 1.00 90.50 287 PHE A O 1
ATOM 2413 N N . LYS A 1 288 ? 6.532 10.531 -17.053 1.00 86.75 288 LYS A N 1
ATOM 2414 C CA . LYS A 1 288 ? 6.371 11.731 -16.213 1.00 86.75 288 LYS A CA 1
ATOM 2415 C C . LYS A 1 288 ? 6.666 13.070 -16.897 1.00 86.75 288 LYS A C 1
ATOM 2417 O O . LYS A 1 288 ? 6.613 14.094 -16.226 1.00 86.75 288 LYS A O 1
ATOM 2422 N N . LYS A 1 289 ? 6.983 13.093 -18.195 1.00 72.38 289 LYS A N 1
ATOM 2423 C CA . LYS A 1 289 ? 7.605 14.236 -18.906 1.00 72.38 289 LYS A CA 1
ATOM 2424 C C . LYS A 1 289 ? 6.901 15.603 -18.779 1.00 72.38 289 LYS A C 1
ATOM 2426 O O . LYS A 1 289 ? 7.520 16.624 -19.047 1.00 72.38 289 LYS A O 1
ATOM 2431 N N . ASP A 1 290 ? 5.629 15.640 -18.399 1.00 68.38 290 ASP A N 1
ATOM 2432 C CA . ASP A 1 290 ? 4.895 16.884 -18.155 1.00 68.38 290 ASP A CA 1
ATOM 2433 C C . ASP A 1 290 ? 4.882 17.180 -16.649 1.00 68.38 290 ASP A C 1
ATOM 2435 O O . ASP A 1 290 ? 4.310 16.405 -15.879 1.00 68.38 290 ASP A O 1
ATOM 2439 N N . ASP A 1 291 ? 5.491 18.294 -16.229 1.00 60.69 291 ASP A N 1
ATOM 2440 C CA . ASP A 1 291 ? 5.600 18.694 -14.818 1.00 60.69 291 ASP A CA 1
ATOM 2441 C C . ASP A 1 291 ? 4.229 18.808 -14.126 1.00 60.69 291 ASP A C 1
ATOM 2443 O O . ASP A 1 291 ? 4.133 18.617 -12.913 1.00 60.69 291 ASP A O 1
ATOM 2447 N N . LYS A 1 292 ? 3.144 19.043 -14.882 1.00 66.38 292 LYS A N 1
ATOM 2448 C CA . LYS A 1 292 ? 1.766 19.057 -14.355 1.00 66.38 292 LYS A CA 1
ATOM 2449 C C . LYS A 1 292 ? 1.175 17.655 -14.141 1.00 66.38 292 LYS A C 1
ATOM 2451 O O . LYS A 1 292 ? 0.134 17.526 -13.501 1.00 66.38 292 LYS A O 1
ATOM 2456 N N . LYS A 1 293 ? 1.811 16.609 -14.680 1.00 73.19 293 LYS A N 1
ATOM 2457 C CA . LYS A 1 293 ? 1.365 15.202 -14.665 1.00 73.19 293 LYS A CA 1
ATOM 2458 C C . LYS A 1 293 ? 2.418 14.252 -14.081 1.00 73.19 293 LYS A C 1
ATOM 2460 O O . LYS A 1 293 ? 2.382 13.051 -14.338 1.00 73.19 293 LYS A O 1
ATOM 2465 N N . ASN A 1 294 ? 3.338 14.757 -13.261 1.00 80.12 294 ASN A N 1
ATOM 2466 C CA . ASN A 1 294 ? 4.365 13.952 -12.591 1.00 80.12 294 ASN A CA 1
ATOM 2467 C C . ASN A 1 294 ? 3.788 12.846 -11.681 1.00 80.12 294 ASN A C 1
ATOM 2469 O O . ASN A 1 294 ? 4.451 11.846 -11.421 1.00 80.12 294 ASN A O 1
ATOM 2473 N N . ASN A 1 295 ? 2.556 13.021 -11.198 1.00 88.44 295 ASN A N 1
ATOM 2474 C CA . ASN A 1 295 ? 1.840 12.053 -10.370 1.00 88.44 295 ASN A CA 1
ATOM 2475 C C . ASN A 1 295 ? 1.109 10.964 -11.173 1.00 88.44 295 ASN A C 1
ATOM 2477 O O . ASN A 1 295 ? 0.569 10.045 -10.562 1.00 88.44 295 ASN A O 1
ATOM 2481 N N . LEU A 1 296 ? 1.088 11.047 -12.507 1.00 91.31 296 LEU A N 1
ATOM 2482 C CA . LEU A 1 296 ? 0.325 10.139 -13.360 1.00 91.31 296 LEU A CA 1
ATOM 2483 C C . LEU A 1 296 ? 0.802 8.691 -13.219 1.00 91.31 296 LEU A C 1
ATOM 2485 O O . LEU A 1 296 ? -0.010 7.827 -12.909 1.00 91.31 296 LEU A O 1
ATOM 2489 N N . LEU A 1 297 ? 2.108 8.447 -13.379 1.00 94.25 297 LEU A N 1
ATOM 2490 C CA . LEU A 1 297 ? 2.698 7.114 -13.216 1.00 94.25 297 LEU A CA 1
ATOM 2491 C C . LEU A 1 297 ? 2.471 6.550 -11.798 1.00 94.25 297 LEU A C 1
ATOM 2493 O O . LEU A 1 297 ? 1.903 5.465 -11.705 1.00 94.25 297 LEU A O 1
ATOM 2497 N N . PRO A 1 298 ? 2.802 7.266 -10.698 1.00 94.00 298 PRO A N 1
ATOM 2498 C CA . PRO A 1 298 ? 2.498 6.781 -9.351 1.00 94.00 298 PRO A CA 1
ATOM 2499 C C . PRO A 1 298 ? 1.018 6.433 -9.145 1.00 94.00 298 PRO A C 1
ATOM 2501 O O . PRO A 1 298 ? 0.700 5.381 -8.603 1.00 94.00 298 PRO A O 1
ATOM 2504 N N . ILE A 1 299 ? 0.092 7.297 -9.581 1.00 95.06 299 ILE A N 1
ATOM 2505 C CA . ILE A 1 299 ? -1.349 7.047 -9.424 1.00 95.06 299 ILE A CA 1
ATOM 2506 C C . ILE A 1 299 ? -1.777 5.835 -10.253 1.00 95.06 299 ILE A C 1
ATOM 2508 O O . ILE A 1 299 ? -2.612 5.061 -9.793 1.00 95.06 299 ILE A O 1
ATOM 2512 N N . TYR A 1 300 ? -1.225 5.665 -11.454 1.00 96.50 300 TYR A N 1
ATOM 2513 C CA . TYR A 1 300 ? -1.528 4.530 -12.318 1.00 96.50 300 TYR A CA 1
ATOM 2514 C C . TYR A 1 300 ? -1.092 3.206 -11.692 1.00 96.50 300 TYR A C 1
ATOM 2516 O O . TYR A 1 300 ? -1.914 2.304 -11.563 1.00 96.50 300 TYR A O 1
ATOM 2524 N N . LEU A 1 301 ? 0.153 3.118 -11.215 1.00 97.12 301 LEU A N 1
ATOM 2525 C CA . LEU A 1 301 ? 0.661 1.915 -10.551 1.00 97.12 301 LEU A CA 1
ATOM 2526 C C . LEU A 1 301 ? -0.105 1.607 -9.260 1.00 97.12 301 LEU A C 1
ATOM 2528 O O . LEU A 1 301 ? -0.402 0.453 -8.979 1.00 97.12 301 LEU A O 1
ATOM 2532 N N . GLN A 1 302 ? -0.509 2.627 -8.496 1.00 96.81 302 GLN A N 1
ATOM 2533 C CA . GLN A 1 302 ? -1.371 2.427 -7.326 1.00 96.81 302 GLN A CA 1
ATOM 2534 C C . GLN A 1 302 ? -2.778 1.938 -7.693 1.00 96.81 302 GLN A C 1
ATOM 2536 O O . GLN A 1 302 ? -3.372 1.185 -6.927 1.00 96.81 302 GLN A O 1
ATOM 2541 N N . ARG A 1 303 ? -3.329 2.359 -8.840 1.00 97.62 303 ARG A N 1
ATOM 2542 C CA . ARG A 1 303 ? -4.621 1.858 -9.333 1.00 97.62 303 ARG A CA 1
ATOM 2543 C C . ARG A 1 303 ? -4.523 0.412 -9.794 1.00 97.62 303 ARG A C 1
ATOM 2545 O O . ARG A 1 303 ? -5.409 -0.361 -9.455 1.00 97.62 303 ARG A O 1
ATOM 2552 N N . LEU A 1 304 ? -3.454 0.063 -10.509 1.00 97.44 304 LEU A N 1
ATOM 2553 C CA . LEU A 1 304 ? -3.156 -1.310 -10.907 1.00 97.44 304 LEU A CA 1
ATOM 2554 C C . LEU A 1 304 ? -2.990 -2.214 -9.673 1.00 97.44 304 LEU A C 1
ATOM 2556 O O . LEU A 1 304 ? -3.665 -3.232 -9.575 1.00 97.44 304 LEU A O 1
ATOM 2560 N N . GLU A 1 305 ? -2.193 -1.796 -8.683 1.00 97.62 305 GLU A N 1
ATOM 2561 C CA . GLU A 1 305 ? -2.059 -2.490 -7.390 1.00 97.62 305 GLU A CA 1
ATOM 2562 C C . GLU A 1 305 ? -3.425 -2.673 -6.720 1.00 97.62 305 GLU A C 1
ATOM 2564 O O . GLU A 1 305 ? -3.805 -3.769 -6.317 1.00 97.62 305 GLU A O 1
ATOM 2569 N N . SER A 1 306 ? -4.195 -1.591 -6.634 1.00 97.50 306 SER A N 1
ATOM 2570 C CA . SER A 1 306 ? -5.505 -1.595 -6.002 1.00 97.50 306 SER A CA 1
ATOM 2571 C C . SER A 1 306 ? -6.523 -2.475 -6.729 1.00 97.50 306 SER A C 1
ATOM 2573 O O . SER A 1 306 ? -7.449 -2.965 -6.083 1.00 97.50 306 SER A O 1
ATOM 2575 N N . TYR A 1 307 ? -6.403 -2.623 -8.045 1.00 97.88 307 TYR A N 1
ATOM 2576 C CA . TYR A 1 307 ? -7.234 -3.516 -8.843 1.00 97.88 307 TYR A CA 1
ATOM 2577 C C . TYR A 1 307 ? -6.880 -4.973 -8.570 1.00 97.88 307 TYR A C 1
ATOM 2579 O O . TYR A 1 307 ? -7.751 -5.763 -8.211 1.00 97.88 307 TYR A O 1
ATOM 2587 N N . LEU A 1 308 ? -5.588 -5.297 -8.636 1.00 97.75 308 LEU A N 1
ATOM 2588 C CA . LEU A 1 308 ? -5.092 -6.639 -8.369 1.00 97.75 308 LEU A CA 1
ATOM 2589 C C . LEU A 1 308 ? -5.465 -7.104 -6.956 1.00 97.75 308 LEU A C 1
ATOM 2591 O O . LEU A 1 308 ? -6.049 -8.168 -6.789 1.00 97.75 308 LEU A O 1
ATOM 2595 N N . PHE A 1 309 ? -5.188 -6.296 -5.932 1.00 97.88 309 PHE A N 1
ATOM 2596 C CA . PHE A 1 309 ? -5.387 -6.714 -4.543 1.00 97.88 309 PHE A CA 1
ATOM 2597 C C . PHE A 1 309 ? -6.842 -6.724 -4.099 1.00 97.88 309 PHE A C 1
ATOM 2599 O O . PHE A 1 309 ? -7.246 -7.610 -3.348 1.00 97.88 309 PHE A O 1
ATOM 2606 N N . ILE A 1 310 ? -7.631 -5.738 -4.523 1.00 97.81 310 ILE A N 1
ATOM 2607 C CA . ILE A 1 310 ? -8.996 -5.586 -4.019 1.00 97.81 310 ILE A CA 1
ATOM 2608 C C . ILE A 1 310 ? -9.996 -6.245 -4.961 1.00 97.81 310 ILE A C 1
ATOM 2610 O O . ILE A 1 310 ? -10.785 -7.075 -4.526 1.00 97.81 310 ILE A O 1
ATOM 2614 N N . ASP A 1 311 ? -9.946 -5.903 -6.246 1.00 97.50 311 ASP A N 1
ATOM 2615 C CA . ASP A 1 311 ? -10.989 -6.297 -7.194 1.00 97.50 311 ASP A CA 1
ATOM 2616 C C . ASP A 1 311 ? -10.762 -7.715 -7.761 1.00 97.50 311 ASP A C 1
ATOM 2618 O O . ASP A 1 311 ? -11.713 -8.331 -8.247 1.00 97.50 311 ASP A O 1
ATOM 2622 N N . CYS A 1 312 ? -9.536 -8.251 -7.653 1.00 97.81 312 CYS A N 1
ATOM 2623 C CA . CYS A 1 312 ? -9.184 -9.610 -8.086 1.00 97.81 312 CYS A CA 1
ATOM 2624 C C . CYS A 1 312 ? -8.894 -10.537 -6.893 1.00 97.81 312 CYS A C 1
ATOM 2626 O O . CYS A 1 312 ? -9.687 -11.428 -6.599 1.00 97.81 312 CYS A O 1
ATOM 2628 N N . ILE A 1 313 ? -7.795 -10.310 -6.163 1.00 98.38 313 ILE A N 1
ATOM 2629 C CA . ILE A 1 313 ? -7.332 -11.196 -5.082 1.00 98.38 313 ILE A CA 1
ATOM 2630 C C . ILE A 1 313 ? -8.349 -11.264 -3.939 1.00 98.38 313 ILE A C 1
ATOM 2632 O O . ILE A 1 313 ? -8.788 -12.351 -3.570 1.00 98.38 313 ILE A O 1
ATOM 2636 N N . ALA A 1 314 ? -8.745 -10.124 -3.362 1.00 98.38 314 ALA A N 1
ATOM 2637 C CA . ALA A 1 314 ? -9.667 -10.137 -2.227 1.00 98.38 314 ALA A CA 1
ATOM 2638 C C . ALA A 1 314 ? -11.049 -10.677 -2.616 1.00 98.38 314 ALA A C 1
ATOM 2640 O O . ALA A 1 314 ? -11.679 -11.375 -1.821 1.00 98.38 314 ALA A O 1
ATOM 2641 N N . LYS A 1 315 ? -11.498 -10.408 -3.846 1.00 98.50 315 LYS A N 1
ATOM 2642 C CA . LYS A 1 315 ? -12.722 -10.986 -4.400 1.00 98.50 315 LYS A CA 1
ATOM 2643 C C . LYS A 1 315 ? -12.659 -12.516 -4.445 1.00 98.50 315 LYS A C 1
ATOM 2645 O O . LYS A 1 315 ? -13.559 -13.156 -3.900 1.00 98.50 315 LYS A O 1
ATOM 2650 N N . GLU A 1 316 ? -11.597 -13.080 -5.016 1.00 98.56 316 GLU A N 1
ATOM 2651 C CA . GLU A 1 316 ? -11.418 -14.532 -5.141 1.00 98.56 316 GLU A CA 1
ATOM 2652 C C . GLU A 1 316 ? -11.274 -15.210 -3.768 1.00 98.56 316 GLU A C 1
ATOM 2654 O O . GLU A 1 316 ? -11.893 -16.242 -3.502 1.00 98.56 316 GLU A O 1
ATOM 2659 N N . LEU A 1 317 ? -10.529 -14.597 -2.841 1.00 98.69 317 LEU A N 1
ATOM 2660 C CA . LEU A 1 317 ? -10.411 -15.086 -1.463 1.00 98.69 317 LEU A CA 1
ATOM 2661 C C . LEU A 1 317 ? -11.781 -15.163 -0.776 1.00 98.69 317 LEU A C 1
ATOM 2663 O O . LEU A 1 317 ? -12.120 -16.200 -0.198 1.00 98.69 317 LEU A O 1
ATOM 2667 N N . VAL A 1 318 ? -12.594 -14.104 -0.880 1.00 98.56 318 VAL A N 1
ATOM 2668 C CA . VAL A 1 318 ? -13.930 -14.059 -0.263 1.00 98.56 318 VAL A CA 1
ATOM 2669 C C . VAL A 1 318 ? -14.857 -15.110 -0.869 1.00 98.56 318 VAL A C 1
ATOM 2671 O O . VAL A 1 318 ? -15.576 -15.777 -0.125 1.00 98.56 318 VAL A O 1
ATOM 2674 N N . GLN A 1 319 ? -14.816 -15.307 -2.189 1.00 98.25 319 GLN A N 1
ATOM 2675 C CA . GLN A 1 319 ? -15.578 -16.366 -2.867 1.00 98.25 319 GLN A CA 1
ATOM 2676 C C . GLN A 1 319 ? -15.188 -17.768 -2.376 1.00 98.25 319 GLN A C 1
ATOM 2678 O O . GLN A 1 319 ? -16.029 -18.661 -2.324 1.00 98.25 319 GLN A O 1
ATOM 2683 N N . ASN A 1 320 ? -13.946 -17.936 -1.921 1.00 98.25 320 ASN A N 1
ATOM 2684 C CA . ASN A 1 320 ? -13.415 -19.172 -1.352 1.00 98.25 320 ASN A CA 1
ATOM 2685 C C . ASN A 1 320 ? -13.544 -19.276 0.182 1.00 98.25 320 ASN A C 1
ATOM 2687 O O . ASN A 1 320 ? -12.938 -20.169 0.792 1.00 98.25 320 ASN A O 1
ATOM 2691 N N . GLY A 1 321 ? -14.330 -18.388 0.804 1.00 97.69 321 GLY A N 1
ATOM 2692 C CA . GLY A 1 321 ? -14.627 -18.392 2.240 1.00 97.69 321 GLY A CA 1
ATOM 2693 C C . GLY A 1 321 ? -13.537 -17.782 3.127 1.00 97.69 321 GLY A C 1
ATOM 2694 O O . GLY A 1 321 ? -13.574 -17.948 4.346 1.00 97.69 321 GLY A O 1
ATOM 2695 N N . ILE A 1 322 ? -12.565 -17.080 2.540 1.00 98.19 322 ILE A N 1
ATOM 2696 C CA . ILE A 1 322 ? -11.465 -16.423 3.250 1.00 98.19 322 ILE A CA 1
ATOM 2697 C C . ILE A 1 322 ? -11.696 -14.916 3.166 1.00 98.19 322 ILE A C 1
ATOM 2699 O O . ILE A 1 322 ? -11.625 -14.339 2.090 1.00 98.19 322 ILE A O 1
ATOM 2703 N N . VAL A 1 323 ? -11.972 -14.254 4.289 1.00 97.75 323 VAL A N 1
ATOM 2704 C CA . VAL A 1 323 ? -12.212 -12.802 4.301 1.00 97.75 323 VAL A CA 1
ATOM 2705 C C . VAL A 1 323 ? -10.924 -12.076 4.694 1.00 97.75 323 VAL A C 1
ATOM 2707 O O . VAL A 1 323 ? -10.561 -12.110 5.871 1.00 97.75 323 VAL A O 1
ATOM 2710 N N . PRO A 1 324 ? -10.203 -11.438 3.752 1.00 97.50 324 PRO A N 1
ATOM 2711 C CA . PRO A 1 324 ? -8.952 -10.766 4.068 1.00 97.50 324 PRO A CA 1
ATOM 2712 C C . PRO A 1 324 ? -9.192 -9.361 4.628 1.00 97.50 324 PRO A C 1
ATOM 2714 O O . PRO A 1 324 ? -10.125 -8.656 4.232 1.00 97.50 324 PRO A O 1
ATOM 2717 N N . LEU A 1 325 ? -8.270 -8.899 5.472 1.00 96.56 325 LEU A N 1
ATOM 2718 C CA . LEU A 1 325 ? -8.009 -7.468 5.623 1.00 96.56 325 LEU A CA 1
ATOM 2719 C C . LEU A 1 325 ? -6.886 -7.095 4.658 1.00 96.56 325 LEU A C 1
ATOM 2721 O O . LEU A 1 325 ? -5.866 -7.769 4.608 1.00 96.56 325 LEU A O 1
ATOM 2725 N N . THR A 1 326 ? -7.036 -6.014 3.906 1.00 95.31 326 THR A N 1
ATOM 2726 C CA . THR A 1 326 ? -6.029 -5.597 2.919 1.00 95.31 326 THR A CA 1
ATOM 2727 C C . THR A 1 326 ? -5.295 -4.354 3.401 1.00 95.31 326 THR A C 1
ATOM 2729 O O . THR A 1 326 ? -5.938 -3.396 3.845 1.00 95.31 326 THR A O 1
ATOM 2732 N N . VAL A 1 327 ? -3.972 -4.317 3.248 1.00 93.75 327 VAL A N 1
ATOM 2733 C CA . VAL A 1 327 ? -3.170 -3.101 3.420 1.00 93.75 327 VAL A CA 1
ATOM 2734 C C . VAL A 1 327 ? -2.302 -2.908 2.187 1.00 93.75 327 VAL A C 1
ATOM 2736 O O . VAL A 1 327 ? -1.194 -3.424 2.119 1.00 93.75 327 VAL A O 1
ATOM 2739 N N . HIS A 1 328 ? -2.820 -2.140 1.227 1.00 91.00 328 HIS A N 1
ATOM 2740 C CA . HIS A 1 328 ? -2.166 -1.891 -0.063 1.00 91.00 328 HIS A CA 1
ATOM 2741 C C . HIS A 1 328 ? -1.855 -3.203 -0.804 1.00 91.00 328 HIS A C 1
ATOM 2743 O O . HIS A 1 328 ? -2.786 -3.872 -1.242 1.00 91.00 328 HIS A O 1
ATOM 2749 N N . ASP A 1 329 ? -0.578 -3.551 -0.894 1.00 91.06 329 ASP A N 1
ATOM 2750 C CA . ASP A 1 329 ? 0.043 -4.719 -1.515 1.00 91.06 329 ASP A CA 1
ATOM 2751 C C . ASP A 1 329 ? 0.186 -5.927 -0.572 1.00 91.06 329 ASP A C 1
ATOM 2753 O O . ASP A 1 329 ? 0.938 -6.861 -0.851 1.00 91.06 329 ASP A O 1
ATOM 2757 N N . SER A 1 330 ? -0.572 -5.932 0.526 1.00 95.25 330 SER A N 1
ATOM 2758 C CA . SER A 1 330 ? -0.624 -7.051 1.464 1.00 95.25 330 SER A CA 1
ATOM 2759 C C . SER A 1 330 ? -2.045 -7.465 1.820 1.00 95.25 330 SER A C 1
ATOM 2761 O O . SER A 1 330 ? -2.973 -6.645 1.881 1.00 95.25 330 SER A O 1
ATOM 2763 N N . VAL A 1 331 ? -2.196 -8.752 2.126 1.00 96.94 331 VAL A N 1
ATOM 2764 C CA . VAL A 1 331 ? -3.401 -9.328 2.724 1.00 96.94 331 VAL A CA 1
ATOM 2765 C C . VAL A 1 331 ? -3.074 -9.930 4.084 1.00 96.94 331 VAL A C 1
ATOM 2767 O O . VAL A 1 331 ? -2.063 -10.601 4.257 1.00 96.94 331 VAL A O 1
ATOM 2770 N N . ILE A 1 332 ? -3.944 -9.688 5.056 1.00 97.00 332 ILE A N 1
ATOM 2771 C CA . ILE A 1 332 ? -3.913 -10.277 6.391 1.00 97.00 332 ILE A CA 1
ATOM 2772 C C . ILE A 1 332 ? -5.078 -11.255 6.466 1.00 97.00 332 ILE A C 1
ATOM 2774 O O . ILE A 1 332 ? -6.231 -10.873 6.243 1.00 97.00 332 ILE A O 1
ATOM 2778 N N . ILE A 1 333 ? -4.775 -12.506 6.786 1.00 96.69 333 ILE A N 1
ATOM 2779 C CA . ILE A 1 333 ? -5.745 -13.600 6.845 1.00 96.69 333 ILE A CA 1
ATOM 2780 C C . ILE A 1 333 ? -5.521 -14.464 8.088 1.00 96.69 333 ILE A C 1
ATOM 2782 O O . ILE A 1 333 ? -4.407 -14.493 8.613 1.00 96.69 333 ILE A O 1
ATOM 2786 N N . PRO A 1 334 ? -6.537 -15.204 8.561 1.00 95.50 334 PRO A N 1
ATOM 2787 C CA . PRO A 1 334 ? -6.332 -16.220 9.587 1.00 95.50 334 PRO A CA 1
ATOM 2788 C C . PRO A 1 334 ? -5.300 -17.264 9.138 1.00 95.50 334 PRO A C 1
ATOM 2790 O O . PRO A 1 334 ? -5.423 -17.822 8.046 1.00 95.50 334 PRO A O 1
ATOM 2793 N N . THR A 1 335 ? -4.323 -17.575 9.992 1.00 95.75 335 THR A N 1
ATOM 2794 C CA . THR A 1 335 ? -3.188 -18.464 9.671 1.00 95.75 335 THR A CA 1
ATOM 2795 C C . THR A 1 335 ? -3.631 -19.854 9.205 1.00 95.75 335 THR A C 1
ATOM 2797 O O . THR A 1 335 ? -3.010 -20.436 8.319 1.00 95.75 335 THR A O 1
ATOM 2800 N N . LYS A 1 336 ? -4.771 -20.358 9.697 1.00 95.94 336 LYS A N 1
ATOM 2801 C CA . LYS A 1 336 ? -5.360 -21.632 9.242 1.00 95.94 336 LYS A CA 1
ATOM 2802 C C . LYS A 1 336 ? -5.651 -21.704 7.735 1.00 95.94 336 LYS A C 1
ATOM 2804 O O . LYS A 1 336 ? -5.794 -22.796 7.202 1.00 95.94 336 LYS A O 1
ATOM 2809 N N . TYR A 1 337 ? -5.762 -20.563 7.053 1.00 97.38 337 TYR A N 1
ATOM 2810 C CA . TYR A 1 337 ? -6.013 -20.491 5.613 1.00 97.38 337 TYR A CA 1
ATOM 2811 C C . TYR A 1 337 ? -4.765 -20.137 4.795 1.00 97.38 337 TYR A C 1
ATOM 2813 O O . TYR A 1 337 ? -4.899 -19.900 3.599 1.00 97.38 337 TYR A O 1
ATOM 2821 N N . LYS A 1 338 ? -3.571 -20.095 5.407 1.00 97.00 338 LYS A N 1
ATOM 2822 C CA . LYS A 1 338 ? -2.337 -19.607 4.771 1.00 97.00 338 LYS A CA 1
ATOM 2823 C C . LYS A 1 338 ? -2.051 -20.270 3.423 1.00 97.00 338 LYS A C 1
ATOM 2825 O O . LYS A 1 338 ? -1.923 -19.561 2.433 1.00 97.00 338 LYS A O 1
ATOM 2830 N N . GLU A 1 339 ? -1.987 -21.602 3.385 1.00 97.31 339 GLU A N 1
ATOM 2831 C CA . GLU A 1 339 ? -1.644 -22.343 2.159 1.00 97.31 339 GLU A CA 1
ATOM 2832 C C . GLU A 1 339 ? -2.707 -22.136 1.070 1.00 97.31 339 GLU A C 1
ATOM 2834 O O . GLU A 1 339 ? -2.395 -21.659 -0.018 1.00 97.31 339 GLU A O 1
ATOM 2839 N N . LYS A 1 340 ? -3.992 -22.340 1.405 1.00 98.19 340 LYS A N 1
ATOM 2840 C CA . LYS A 1 340 ? -5.108 -22.124 0.466 1.00 98.19 340 LYS A CA 1
ATOM 2841 C C . LYS A 1 340 ? -5.131 -20.696 -0.090 1.00 98.19 340 LYS A C 1
ATOM 2843 O O . LYS A 1 340 ? -5.377 -20.494 -1.275 1.00 98.19 340 LYS A O 1
ATOM 2848 N N . ALA A 1 341 ? -4.906 -19.694 0.757 1.00 98.06 341 ALA A N 1
ATOM 2849 C CA . ALA A 1 341 ? -4.877 -18.305 0.322 1.00 98.06 341 ALA A CA 1
ATOM 2850 C C . ALA A 1 341 ? -3.682 -18.018 -0.585 1.00 98.06 341 ALA A C 1
ATOM 2852 O O . ALA A 1 341 ? -3.839 -17.297 -1.565 1.00 98.06 341 ALA A O 1
ATOM 2853 N N . LEU A 1 342 ? -2.511 -18.582 -0.284 1.00 97.56 342 LEU A N 1
ATOM 2854 C CA . LEU A 1 342 ? -1.321 -18.419 -1.109 1.00 97.56 342 LEU A CA 1
ATOM 2855 C C . LEU A 1 342 ? -1.529 -19.011 -2.508 1.00 97.56 342 LEU A C 1
ATOM 2857 O O . LEU A 1 342 ? -1.179 -18.356 -3.487 1.00 97.56 342 LEU A O 1
ATOM 2861 N N . ASP A 1 343 ? -2.148 -20.186 -2.613 1.00 98.00 343 ASP A N 1
ATOM 2862 C CA . ASP A 1 343 ? -2.471 -20.808 -3.903 1.00 98.00 343 ASP A CA 1
ATOM 2863 C C . ASP A 1 343 ? -3.460 -19.963 -4.713 1.00 98.00 343 ASP A C 1
ATOM 2865 O O . ASP A 1 343 ? -3.245 -19.724 -5.902 1.00 98.00 343 ASP A O 1
ATOM 2869 N N . ILE A 1 344 ? -4.499 -19.430 -4.059 1.00 98.44 344 ILE A N 1
ATOM 2870 C CA . ILE A 1 344 ? -5.455 -18.508 -4.689 1.00 98.44 344 ILE A CA 1
ATOM 2871 C C . ILE A 1 344 ? -4.745 -17.245 -5.187 1.00 98.44 344 ILE A C 1
ATOM 2873 O O . ILE A 1 344 ? -4.923 -16.852 -6.338 1.00 98.44 344 ILE A O 1
ATOM 2877 N N . ILE A 1 345 ? -3.926 -16.612 -4.341 1.00 97.94 345 ILE A N 1
ATOM 2878 C CA . ILE A 1 345 ? -3.188 -15.393 -4.694 1.00 97.94 345 ILE A CA 1
ATOM 2879 C C . ILE A 1 345 ? -2.283 -15.662 -5.894 1.00 97.94 345 ILE A C 1
ATOM 2881 O O . ILE A 1 345 ? -2.323 -14.903 -6.858 1.00 97.94 345 ILE A O 1
ATOM 2885 N N . LYS A 1 346 ? -1.513 -16.755 -5.871 1.00 96.94 346 LYS A N 1
ATOM 2886 C CA . LYS A 1 346 ? -0.652 -17.162 -6.987 1.00 96.94 346 LYS A CA 1
ATOM 2887 C C . LYS A 1 346 ? -1.461 -17.370 -8.266 1.00 96.94 346 LYS A C 1
ATOM 2889 O O . LYS A 1 346 ? -1.097 -16.823 -9.303 1.00 96.94 346 LYS A O 1
ATOM 2894 N N . GLY A 1 347 ? -2.573 -18.102 -8.198 1.00 97.00 347 GLY A N 1
ATOM 2895 C CA . GLY A 1 347 ? -3.442 -18.344 -9.350 1.00 97.00 347 GLY A CA 1
ATOM 2896 C C . GLY A 1 347 ? -3.991 -17.051 -9.957 1.00 97.00 347 GLY A C 1
ATOM 2897 O O . GLY A 1 347 ? -3.907 -16.854 -11.168 1.00 97.00 347 GLY A O 1
ATOM 2898 N N . VAL A 1 348 ? -4.485 -16.134 -9.119 1.00 97.06 348 VAL A N 1
ATOM 2899 C CA . VAL A 1 348 ? -4.988 -14.825 -9.563 1.00 97.06 348 VAL A CA 1
ATOM 2900 C C . VAL A 1 348 ? -3.868 -13.978 -10.162 1.00 97.06 348 VAL A C 1
ATOM 2902 O O . VAL A 1 348 ? -4.041 -13.420 -11.238 1.00 97.06 348 VAL A O 1
ATOM 2905 N N . VAL A 1 349 ? -2.710 -13.891 -9.506 1.00 95.75 349 VAL A N 1
ATOM 2906 C CA . VAL A 1 349 ? -1.581 -13.088 -9.994 1.00 95.75 349 VAL A CA 1
ATOM 2907 C C . VAL A 1 349 ? -1.057 -13.617 -11.327 1.00 95.75 349 VAL A C 1
ATOM 2909 O O . VAL A 1 349 ? -0.840 -12.825 -12.240 1.00 95.75 349 VAL A O 1
ATOM 2912 N N . LEU A 1 350 ? -0.918 -14.937 -11.476 1.00 94.25 350 LEU A N 1
ATOM 2913 C CA . LEU A 1 350 ? -0.491 -15.546 -12.734 1.00 94.25 350 LEU A CA 1
ATOM 2914 C C . LEU A 1 350 ? -1.507 -15.294 -13.853 1.00 94.25 350 LEU A C 1
ATOM 2916 O O . LEU A 1 350 ? -1.116 -14.944 -14.960 1.00 94.25 350 LEU A O 1
ATOM 2920 N N . LYS A 1 351 ? -2.805 -15.409 -13.559 1.00 94.00 351 LYS A N 1
ATOM 2921 C CA . LYS A 1 351 ? -3.874 -15.110 -14.519 1.00 94.00 351 LYS A CA 1
ATOM 2922 C C . LYS A 1 351 ? -3.874 -13.641 -14.950 1.00 94.00 351 LYS A C 1
ATOM 2924 O O . LYS A 1 351 ? -4.026 -13.342 -16.130 1.00 94.00 351 LYS A O 1
ATOM 2929 N N . GLU A 1 352 ? -3.744 -12.721 -13.998 1.00 94.19 352 GLU A N 1
ATOM 2930 C CA . GLU A 1 352 ? -3.846 -11.288 -14.269 1.00 94.19 352 GLU A CA 1
ATOM 2931 C C . GLU A 1 352 ? -2.561 -10.724 -14.882 1.00 94.19 352 GLU A C 1
ATOM 2933 O O . GLU A 1 352 ? -2.639 -9.899 -15.783 1.00 94.19 352 GLU A O 1
ATOM 2938 N N . LEU A 1 353 ? -1.375 -11.143 -14.437 1.00 93.00 353 LEU A N 1
ATOM 2939 C CA . LEU A 1 353 ? -0.099 -10.533 -14.843 1.00 93.00 353 LEU A CA 1
ATOM 2940 C C . LEU A 1 353 ? 0.772 -11.427 -15.737 1.00 93.00 353 LEU A C 1
ATOM 2942 O O . LEU A 1 353 ? 1.741 -10.941 -16.321 1.00 93.00 353 LEU A O 1
ATOM 2946 N N . GLY A 1 354 ? 0.475 -12.725 -15.827 1.00 90.94 354 GLY A N 1
ATOM 2947 C CA . GLY A 1 354 ? 1.271 -13.706 -16.573 1.00 90.94 354 GLY A CA 1
ATOM 2948 C C . GLY A 1 354 ? 2.584 -14.114 -15.895 1.00 90.94 354 GLY A C 1
ATOM 2949 O O . GLY A 1 354 ? 3.257 -15.020 -16.374 1.00 90.94 354 GLY A O 1
ATOM 2950 N N . VAL A 1 355 ? 2.956 -13.476 -14.780 1.00 91.94 355 VAL A N 1
ATOM 2951 C CA . VAL A 1 355 ? 4.204 -13.733 -14.044 1.00 91.94 355 VAL A CA 1
ATOM 2952 C C . VAL A 1 355 ? 4.025 -13.576 -12.541 1.00 91.94 355 VAL A C 1
ATOM 2954 O O . VAL A 1 355 ? 3.120 -12.884 -12.074 1.00 91.94 355 VAL A O 1
ATOM 2957 N N . MET A 1 356 ? 4.910 -14.226 -11.786 1.00 92.56 356 MET A N 1
ATOM 2958 C CA . MET A 1 356 ? 4.834 -14.320 -10.332 1.00 92.56 356 MET A CA 1
ATOM 2959 C C . MET A 1 356 ? 5.862 -13.408 -9.651 1.00 92.56 356 MET A C 1
ATOM 2961 O O . MET A 1 356 ? 7.050 -13.548 -9.939 1.00 92.56 356 MET A O 1
ATOM 2965 N N . PRO A 1 357 ? 5.456 -12.526 -8.722 1.00 93.94 357 PRO A N 1
ATOM 2966 C CA . PRO A 1 357 ? 6.393 -11.823 -7.862 1.00 93.94 357 PRO A CA 1
ATOM 2967 C C . PRO A 1 357 ? 6.830 -12.705 -6.684 1.00 93.94 357 PRO A C 1
ATOM 2969 O O . PRO A 1 357 ? 6.147 -13.662 -6.306 1.00 93.94 357 PRO A O 1
ATOM 2972 N N . SER A 1 358 ? 7.920 -12.317 -6.026 1.00 94.62 358 SER A N 1
ATOM 2973 C CA . SER A 1 358 ? 8.255 -12.824 -4.694 1.00 94.62 358 SER A CA 1
ATOM 2974 C C . SER A 1 358 ? 7.268 -12.330 -3.630 1.00 94.62 358 SER A C 1
ATOM 2976 O O . SER A 1 358 ? 6.893 -11.155 -3.594 1.00 94.62 358 SER A O 1
ATOM 2978 N N . PHE A 1 359 ? 6.899 -13.220 -2.709 1.00 94.19 359 PHE A N 1
ATOM 2979 C CA . PHE A 1 359 ? 6.059 -12.902 -1.554 1.00 94.19 359 PHE A CA 1
ATOM 2980 C C . PHE A 1 359 ? 6.865 -12.988 -0.262 1.00 94.19 359 PHE A C 1
ATOM 2982 O O . PHE A 1 359 ? 7.650 -13.916 -0.072 1.00 94.19 359 PHE A O 1
ATOM 2989 N N . ASN A 1 360 ? 6.612 -12.057 0.651 1.00 93.75 360 ASN A N 1
ATOM 2990 C CA . ASN A 1 360 ? 7.043 -12.136 2.035 1.00 93.75 360 ASN A CA 1
ATOM 2991 C C . ASN A 1 360 ? 5.862 -12.598 2.899 1.00 93.75 360 ASN A C 1
ATOM 2993 O O . ASN A 1 360 ? 4.764 -12.044 2.808 1.00 93.75 360 ASN A O 1
ATOM 2997 N N . ILE A 1 361 ? 6.082 -13.630 3.713 1.00 94.69 361 ILE A N 1
ATOM 2998 C CA . ILE A 1 361 ? 5.044 -14.247 4.540 1.00 94.69 361 ILE A CA 1
ATOM 2999 C C . ILE A 1 361 ? 5.452 -14.106 6.001 1.00 94.69 361 ILE A C 1
ATOM 3001 O O . ILE A 1 361 ? 6.419 -14.719 6.447 1.00 94.69 361 ILE A O 1
ATOM 3005 N N . GLU A 1 362 ? 4.691 -13.319 6.754 1.00 93.19 362 GLU A N 1
ATOM 3006 C CA . GLU A 1 362 ? 4.990 -12.999 8.149 1.00 93.19 362 GLU A CA 1
ATOM 3007 C C . GLU A 1 362 ? 3.813 -13.368 9.052 1.00 93.19 362 GLU A C 1
ATOM 3009 O O . GLU A 1 362 ? 2.653 -13.114 8.729 1.00 93.19 362 GLU A O 1
ATOM 3014 N N . SER A 1 363 ? 4.092 -13.944 10.220 1.00 90.62 363 SER A N 1
ATOM 3015 C CA . SER A 1 363 ? 3.065 -14.148 11.244 1.00 90.62 363 SER A CA 1
ATOM 3016 C C . SER A 1 363 ? 2.889 -12.872 12.070 1.00 90.62 363 SER A C 1
ATOM 3018 O O . SER A 1 363 ? 3.871 -12.279 12.508 1.00 90.62 363 SER A O 1
ATOM 3020 N N . LEU A 1 364 ? 1.643 -12.474 12.343 1.00 84.50 364 LEU A N 1
ATOM 3021 C CA . LEU A 1 364 ? 1.326 -11.329 13.210 1.00 84.50 364 LEU A CA 1
ATOM 3022 C C . LEU A 1 364 ? 1.366 -11.662 14.708 1.00 84.50 364 LEU A C 1
ATOM 3024 O O . LEU A 1 364 ? 0.845 -10.871 15.493 1.00 84.50 364 LEU A O 1
ATOM 3028 N N . LYS A 1 365 ? 1.923 -12.816 15.111 1.00 70.25 365 LYS A N 1
ATOM 3029 C CA . LYS A 1 365 ? 1.857 -13.308 16.496 1.00 70.25 365 LYS A CA 1
ATOM 3030 C C . LYS A 1 365 ? 2.110 -12.186 17.519 1.00 70.25 365 LYS A C 1
ATOM 3032 O O . LYS A 1 365 ? 3.119 -11.487 17.409 1.00 70.25 365 LYS A O 1
ATOM 3037 N N . PRO A 1 366 ? 1.253 -12.051 18.548 1.00 50.53 366 PRO A N 1
ATOM 3038 C CA . PRO A 1 366 ? 1.601 -11.248 19.706 1.00 50.53 366 PRO A CA 1
ATOM 3039 C C . PRO A 1 366 ? 2.845 -11.877 20.342 1.00 50.53 366 PRO A C 1
ATOM 3041 O O . PRO A 1 366 ? 2.877 -13.088 20.568 1.00 50.53 366 PRO A O 1
ATOM 3044 N N . LEU A 1 367 ? 3.884 -11.076 20.592 1.00 43.38 367 LEU A N 1
ATOM 3045 C CA . LEU A 1 367 ? 5.057 -11.525 21.346 1.00 43.38 367 LEU A CA 1
ATOM 3046 C C . LEU A 1 367 ? 4.590 -12.232 22.635 1.00 43.38 367 LEU A C 1
ATOM 3048 O O . LEU A 1 367 ? 3.799 -11.643 23.382 1.00 43.38 367 LEU A O 1
ATOM 3052 N N . PRO A 1 368 ? 5.038 -13.472 22.910 1.00 41.16 368 PRO A N 1
ATOM 3053 C CA . PRO A 1 368 ? 4.733 -14.149 24.163 1.00 41.16 368 PRO A CA 1
ATOM 3054 C C . PRO A 1 368 ? 5.152 -13.284 25.357 1.00 41.16 368 PRO A C 1
ATOM 3056 O O . PRO A 1 368 ? 6.221 -12.670 25.346 1.00 41.16 368 PRO A O 1
ATOM 3059 N N . ASN A 1 369 ? 4.319 -13.252 26.402 1.00 42.84 369 ASN A N 1
ATOM 3060 C CA . ASN A 1 369 ? 4.573 -12.486 27.631 1.00 42.84 369 ASN A CA 1
ATOM 3061 C C . ASN A 1 369 ? 5.921 -12.824 28.303 1.00 42.84 369 ASN A C 1
ATOM 3063 O O . ASN A 1 369 ? 6.424 -12.013 29.074 1.00 42.84 369 ASN A O 1
ATOM 3067 N N . GLU A 1 370 ? 6.522 -13.971 27.989 1.00 35.88 370 GLU A N 1
ATOM 3068 C CA . GLU A 1 370 ? 7.773 -14.461 28.580 1.00 35.88 370 GLU A CA 1
ATOM 3069 C C . GLU A 1 370 ? 9.029 -13.688 28.129 1.00 35.88 370 GLU A C 1
ATOM 3071 O O . GLU A 1 370 ? 10.034 -13.709 28.828 1.00 35.88 370 GLU A O 1
ATOM 3076 N N . LEU A 1 371 ? 8.971 -12.910 27.040 1.00 37.50 371 LEU A N 1
ATOM 3077 C CA . LEU A 1 371 ? 10.089 -12.059 26.588 1.00 37.50 371 LEU A CA 1
ATOM 3078 C C . LEU A 1 371 ? 10.075 -10.633 27.173 1.00 37.50 371 LEU A C 1
ATOM 3080 O O . LEU A 1 371 ? 10.964 -9.839 26.882 1.00 37.50 371 LEU A O 1
ATOM 3084 N N . ARG A 1 372 ? 9.089 -10.283 28.013 1.00 38.47 372 ARG A N 1
ATOM 3085 C CA . ARG A 1 372 ? 8.974 -8.939 28.623 1.00 38.47 372 ARG A CA 1
ATOM 3086 C C . ARG A 1 372 ? 9.824 -8.725 29.878 1.00 38.47 372 ARG A C 1
ATOM 3088 O O . ARG A 1 372 ? 9.830 -7.615 30.397 1.00 38.47 372 ARG A O 1
ATOM 3095 N N . LEU A 1 373 ? 10.513 -9.754 30.368 1.00 29.56 373 LEU A N 1
ATOM 3096 C CA . LEU A 1 373 ? 11.401 -9.661 31.534 1.00 29.56 373 LEU A CA 1
ATOM 3097 C C . LEU A 1 373 ? 12.891 -9.801 31.180 1.00 29.56 373 LEU A C 1
ATOM 3099 O O . LEU A 1 373 ? 13.713 -9.885 32.085 1.00 29.56 373 LEU A O 1
ATOM 3103 N N . ALA A 1 374 ? 13.254 -9.810 29.893 1.00 28.69 374 ALA A N 1
ATOM 3104 C CA . ALA A 1 374 ? 14.640 -10.035 29.474 1.00 28.69 374 ALA A CA 1
ATOM 3105 C C . ALA A 1 374 ? 15.075 -9.229 28.232 1.00 28.69 374 ALA A C 1
ATOM 3107 O O . ALA A 1 374 ? 15.797 -9.759 27.389 1.00 28.69 374 ALA A O 1
ATOM 3108 N N . ILE A 1 375 ? 14.655 -7.961 28.115 1.00 32.81 375 ILE A N 1
ATOM 3109 C CA . ILE A 1 375 ? 15.323 -6.947 27.270 1.00 32.81 375 ILE A CA 1
ATOM 3110 C C . ILE A 1 375 ? 15.429 -5.642 28.049 1.00 32.81 375 ILE A C 1
ATOM 3112 O O . ILE A 1 375 ? 14.379 -5.205 28.575 1.00 32.81 375 ILE A O 1
#

Foldseek 3Di:
DDPVVVVVVVCVVVQQKDWPPDDDPPPDDIDIDGDCVVLDDDDDDDDDDPPDPVNVVLLVVLCVLCVCLVVDDPLLVVLLVVLLVWDFDLPVLLVCLVVPPDDSNSSVQQNVLSVCSVPSSSWHWDQDPQQRATDTSVLSHDPLRLLRRDAWKKKKFFQPLLLQLLLLLLVLLQVPHDLAPAPLSDPVNVCVQQNPVLSVVSNVCNVDDDPVLVVLSVVSNVCQQASNVLVVCQVLPDPPDDSVNSVVLVCCLQQPACDDPHDGPSVVSVVSVCVSRVSSSVSSCSSRVDNVCSCSSVSSSSNSQRCLVPVFLSVQCVVVVWHWDDRRRMTMTRPVCVVVSVVSSQVRCCNRRVGHHDIDMDISHDDPPVCVVPD

Sequence (375 aa):
MSNIDQYIKYLEKVKILLSDNIYQVGKKSKYYKINEDYLKGLHTQIEIEPKTRLHTKITEDIRRKRAHYSRLEPHLSVMQKELLKLDFDYTGALKWINENAKGEVKKMSYINSIQALKDKRFRYFKRNNKNKRLDTNITNLKGELKQFIKGDHTVIDVCNSQPFLLAILIENIINNNRDTYCCYLQEETIVKTFGIKRIKRISIFNQNEEKQDLVNFSMFYNSVLNGSLYEDFIAHYGNGVNRKDVKIILFKVLFSSNKKQNLIPFKDEKNVFKSVYPFIYDCIYNFKKDDKKNNLLPIYLQRLESYLFIDCIAKELVQNGIVPLTVHDSVIIPTKYKEKALDIIKGVVLKELGVMPSFNIESLKPLPNELRLAI

Radius of gyration: 23.9 Å; chains: 1; bounding box: 56×62×64 Å

Secondary structure (DSSP, 8-state):
--HHHHHHHHHHHTTSEEE----BTTTBPPPEEE-GGGTSSPPPPPP--TTSHHHHHHHHHHHHHHTTGGGS-HHHHHHHHHHHH--B-HHHHHHHHHHH--SHHHHHHHHHHHHHHHSTTT--EEE-TTT--EEETTTTS-GGGGGGBSS-EEEEEETTHHHHHHHHHHHHHHTT--S---TTTSHHHHHHHH-HHHHHHHHHHHHH--HHHHHHHHHHHHHHHHT-HHHHTGGGS-TT--HHHHHHHHHHHHHS-S-BTTB-TTHHHHHHHHHH-HHHHHHHHHHT-SGGGTTHHHHHHHHHHHIIIIIIIIHHHHHTT---EEETTEEEEEGGGHHHHHHHHHHHHHHHHSS---EEEEE--PPPGGGGG--

pLDDT: mean 88.15, std 11.92, range [28.69, 98.69]